Protein AF-A0A4Q4VGE8-F1 (afdb_monomer_lite)

Foldseek 3Di:
DDPVVVVVLVVQLVVLVVPDPNVVSVLVSVQVVQPPQFKKWKFFDDDDKDKAWDDDPDDPPPPVDPRSVQCVVLVVVVLSVVVPFGKIWIWDKAACPPPVNQLVHDPPDIATATAWMARPVVRGIDFRVVSVVSCVVSVHHHTDTPDTDGPVVQDPDPVSQQVVQWDAGHPRGTTQGMKIATRPGGDIDTHGHPVVVVVPPD

Secondary structure (DSSP, 8-state):
--GGG-HHHHHHHHHHHTTS-HHHHHHHHHHHTT-S--EEEEEE--S-EEEEE-SSS-STTS-SSTHHHHHHHTTHHHHHHHHT--EEEEEEEEETTSGGGTT-PPTT-EEEEEEEEEETTTTEEPPHHHHHHHHHHTTPEEPPEEEEEEGGGT-SSHHHHHHHH-SB-GGGPBP-EEEEEETTT--EEEEE-HHHHTTS--

Sequence (202 aa):
MSLSKFREITNALEELQKKVPQGEAVEQLMAMSFEERSWIMAKDRALELCKAFSRKHDLAELSDGKFRPVAYDNELPRKLAELGRNIAIQGELCGSTVSQNREGFADGQHQFFVFRIFNIDEQMALYPKETERLVEKLGLKHVPVNRYVRLHAIAWYHDDLLKRAGGLGINGKPREGLVFESTKDGRCFEMISNNNLLRNRE

Radius of gyration: 19.34 Å; chains: 1; bounding box: 55×44×39 Å

Structure (mmCIF, N/CA/C/O backbone):
data_AF-A0A4Q4VGE8-F1
#
_entry.id   AF-A0A4Q4VGE8-F1
#
loop_
_atom_site.group_PDB
_atom_site.id
_atom_site.type_symbol
_atom_site.label_atom_id
_atom_site.label_alt_id
_atom_site.label_comp_id
_atom_site.label_asym_id
_atom_site.label_entity_id
_atom_site.label_seq_id
_atom_site.pdbx_PDB_ins_code
_atom_site.Cartn_x
_atom_site.Cartn_y
_atom_site.Cartn_z
_atom_site.occupancy
_atom_site.B_iso_or_equiv
_atom_site.auth_seq_id
_atom_site.auth_comp_id
_atom_site.auth_asym_id
_atom_site.auth_atom_id
_atom_site.pdbx_PDB_model_num
ATOM 1 N N . MET A 1 1 ? 17.572 5.197 12.733 1.00 42.38 1 MET A N 1
ATOM 2 C CA . MET A 1 1 ? 16.729 4.356 13.613 1.00 42.38 1 MET A CA 1
ATOM 3 C C . MET A 1 1 ? 17.674 3.552 14.498 1.00 42.38 1 MET A C 1
ATOM 5 O O . MET A 1 1 ? 18.523 2.869 13.949 1.00 42.38 1 MET A O 1
ATOM 9 N N . SER A 1 2 ? 17.647 3.730 15.822 1.00 31.14 2 SER A N 1
ATOM 10 C CA . SER A 1 2 ? 18.652 3.119 16.711 1.00 31.14 2 SER A CA 1
ATOM 11 C C . SER A 1 2 ? 18.492 1.595 16.774 1.00 31.14 2 SER A C 1
ATOM 13 O O . SER A 1 2 ? 17.406 1.114 17.103 1.00 31.14 2 SER A O 1
ATOM 15 N N . LEU A 1 3 ? 19.576 0.852 16.520 1.00 37.94 3 LEU A N 1
ATOM 16 C CA . LEU A 1 3 ? 19.654 -0.612 16.665 1.00 37.94 3 LEU A CA 1
ATOM 17 C C . LEU A 1 3 ? 19.326 -1.085 18.093 1.00 37.94 3 LEU A C 1
ATOM 19 O O . LEU A 1 3 ? 18.958 -2.238 18.291 1.00 37.94 3 LEU A O 1
ATOM 23 N N . SER A 1 4 ? 19.347 -0.182 19.082 1.00 39.59 4 SER A N 1
ATOM 24 C CA . SER A 1 4 ? 18.946 -0.480 20.463 1.00 39.59 4 SER A CA 1
ATOM 25 C C . SER A 1 4 ? 17.487 -0.933 20.622 1.00 39.59 4 SER A C 1
ATOM 27 O O . SER A 1 4 ? 17.144 -1.488 21.664 1.00 39.59 4 SER A O 1
ATOM 29 N N . LYS A 1 5 ? 16.625 -0.733 19.611 1.00 42.19 5 LYS A N 1
ATOM 30 C CA . LYS A 1 5 ? 15.238 -1.233 19.612 1.00 42.19 5 LYS A CA 1
ATOM 31 C C . LYS A 1 5 ? 15.100 -2.716 19.240 1.00 42.19 5 LYS A C 1
ATOM 33 O O . LYS A 1 5 ? 14.038 -3.278 19.474 1.00 42.19 5 LYS A O 1
ATOM 38 N N . PHE A 1 6 ? 16.147 -3.355 18.717 1.00 49.47 6 PHE A N 1
ATOM 39 C CA . PHE A 1 6 ? 16.133 -4.761 18.297 1.00 49.47 6 PHE A CA 1
ATOM 40 C C . PHE A 1 6 ? 17.119 -5.586 19.121 1.00 49.47 6 PHE A C 1
ATOM 42 O O . PHE A 1 6 ? 18.046 -6.189 18.590 1.00 49.47 6 PHE A O 1
ATOM 49 N N . ARG A 1 7 ? 16.924 -5.590 20.445 1.00 59.97 7 ARG A N 1
ATOM 50 C CA . ARG A 1 7 ? 17.838 -6.230 21.405 1.00 59.97 7 ARG A CA 1
ATOM 51 C C . ARG A 1 7 ? 18.127 -7.700 21.056 1.00 59.97 7 ARG A C 1
ATOM 53 O O . ARG A 1 7 ? 19.249 -8.152 21.223 1.00 59.97 7 ARG A O 1
ATOM 60 N N . GLU A 1 8 ? 17.152 -8.410 20.495 1.00 60.91 8 GLU A N 1
ATOM 61 C CA . GLU A 1 8 ? 17.303 -9.793 20.024 1.00 60.91 8 GLU A CA 1
ATOM 62 C C . GLU A 1 8 ? 18.263 -9.927 18.830 1.00 60.91 8 GLU A C 1
ATOM 64 O O . GLU A 1 8 ? 19.105 -10.820 18.821 1.00 60.91 8 GLU A O 1
ATOM 69 N N . ILE A 1 9 ? 18.193 -9.009 17.858 1.00 63.31 9 ILE A N 1
ATOM 70 C CA . ILE A 1 9 ? 19.060 -9.003 16.667 1.00 63.31 9 ILE A CA 1
ATOM 71 C C . ILE A 1 9 ? 20.491 -8.634 17.058 1.00 63.31 9 ILE A C 1
ATOM 73 O O . ILE A 1 9 ? 21.437 -9.264 16.592 1.00 63.31 9 ILE A O 1
ATOM 77 N N . THR A 1 10 ? 20.656 -7.643 17.937 1.00 67.62 10 THR A N 1
ATOM 78 C CA . THR A 1 10 ? 21.978 -7.229 18.426 1.00 67.62 10 THR A CA 1
ATOM 79 C C . THR A 1 10 ? 22.650 -8.356 19.208 1.00 67.62 10 THR A C 1
ATOM 81 O O . THR A 1 10 ? 23.798 -8.679 18.926 1.00 67.62 10 THR A O 1
ATOM 84 N N . ASN A 1 11 ? 21.914 -9.029 20.100 1.00 75.50 11 ASN A N 1
ATOM 85 C CA . ASN A 1 11 ? 22.435 -10.173 20.851 1.00 75.50 11 ASN A CA 1
ATOM 86 C C . ASN A 1 11 ? 22.808 -11.344 19.925 1.00 75.50 11 ASN A C 1
ATOM 88 O O . ASN A 1 11 ? 23.853 -11.964 20.102 1.00 75.50 11 ASN A O 1
ATOM 92 N N . ALA A 1 12 ? 21.980 -11.646 18.919 1.00 73.19 12 ALA A N 1
ATOM 93 C CA . ALA A 1 12 ? 22.273 -12.704 17.953 1.00 73.19 12 ALA A CA 1
ATOM 94 C C . ALA A 1 12 ? 23.509 -12.380 17.095 1.00 73.19 12 ALA A C 1
ATOM 96 O O . ALA A 1 12 ? 24.334 -13.261 16.853 1.00 73.19 12 ALA A O 1
ATOM 97 N N . LEU A 1 13 ? 23.678 -11.120 16.679 1.00 75.31 13 LEU A N 1
ATOM 98 C CA . LEU A 1 13 ? 24.857 -10.683 15.930 1.00 75.31 13 LEU A CA 1
ATOM 99 C C . LEU A 1 13 ? 26.129 -10.778 16.777 1.00 75.31 13 LEU A C 1
ATOM 101 O O . LEU A 1 13 ? 27.142 -11.274 16.294 1.00 75.31 13 LEU A O 1
ATOM 105 N N . GLU A 1 14 ? 26.071 -10.338 18.034 1.00 81.25 14 GLU A N 1
ATOM 106 C CA . GLU A 1 14 ? 27.193 -10.426 18.974 1.00 81.25 14 GLU A CA 1
ATOM 107 C C . GLU A 1 14 ? 27.616 -11.882 19.220 1.00 81.25 14 GLU A C 1
ATOM 109 O O . GLU A 1 14 ? 28.808 -12.181 19.271 1.00 81.25 14 GLU A O 1
ATOM 114 N N . GLU A 1 15 ? 26.665 -12.813 19.316 1.00 81.44 15 GLU A N 1
ATOM 115 C CA . GLU A 1 15 ? 26.959 -14.245 19.454 1.00 81.44 15 GLU A CA 1
ATOM 116 C C . GLU A 1 15 ? 27.556 -14.868 18.183 1.00 81.44 15 GLU A C 1
ATOM 118 O O . GLU A 1 15 ? 28.429 -15.736 18.271 1.00 81.44 15 GLU A O 1
ATOM 123 N N . LEU A 1 16 ? 27.127 -14.429 16.997 1.00 80.44 16 LEU A N 1
ATOM 124 C CA . LEU A 1 16 ? 27.683 -14.896 15.723 1.00 80.44 16 LEU A CA 1
ATOM 125 C C . LEU A 1 16 ? 29.089 -14.345 15.476 1.00 80.44 16 LEU A C 1
ATOM 127 O O . LEU A 1 16 ? 29.969 -15.083 15.038 1.00 80.44 16 LEU A O 1
ATOM 131 N N . GLN A 1 17 ? 29.339 -13.084 15.833 1.00 84.31 17 GLN A N 1
ATOM 132 C CA . GLN A 1 17 ? 30.658 -12.453 15.715 1.00 84.31 17 GLN A CA 1
ATOM 133 C C . GLN A 1 17 ? 31.725 -13.111 16.600 1.00 84.31 17 GLN A C 1
ATOM 135 O O . GLN A 1 17 ? 32.914 -13.000 16.311 1.00 84.31 17 GLN A O 1
ATOM 140 N N . LYS A 1 18 ? 31.325 -13.836 17.653 1.00 88.75 18 LYS A N 1
ATOM 141 C CA . LYS A 1 18 ? 32.244 -14.665 18.454 1.00 88.75 18 LYS A CA 1
ATOM 142 C C . LYS A 1 18 ? 32.690 -15.939 17.730 1.00 88.75 18 LYS A C 1
ATOM 144 O O . LYS A 1 18 ? 33.666 -16.554 18.151 1.00 88.75 18 LYS A O 1
ATOM 149 N N . LYS A 1 19 ? 31.960 -16.370 16.698 1.00 85.88 19 LYS A N 1
ATOM 150 C CA . LYS A 1 19 ? 32.128 -17.677 16.041 1.00 85.88 19 LYS A CA 1
ATOM 151 C C . LYS A 1 19 ? 32.661 -17.568 14.619 1.00 85.88 19 LYS A C 1
ATOM 153 O O . LYS A 1 19 ? 33.380 -18.462 14.188 1.00 85.88 19 LYS A O 1
ATOM 158 N N . VAL A 1 20 ? 32.317 -16.499 13.907 1.00 84.94 20 VAL A N 1
ATOM 159 C CA . VAL A 1 20 ? 32.704 -16.287 12.510 1.00 84.94 20 VAL A CA 1
ATOM 160 C C . VAL A 1 20 ? 33.111 -14.828 12.265 1.00 84.94 20 VAL A C 1
ATOM 162 O O . VAL A 1 20 ? 32.679 -13.938 13.006 1.00 84.94 20 VAL A O 1
ATOM 165 N N . PRO A 1 21 ? 33.946 -14.545 11.245 1.00 90.12 21 PRO A N 1
ATOM 166 C CA . PRO A 1 21 ? 34.316 -13.181 10.880 1.00 90.12 21 PRO A CA 1
ATOM 167 C C . PRO A 1 21 ? 33.086 -12.304 10.625 1.00 90.12 21 PRO A C 1
ATOM 169 O O . PRO A 1 21 ? 32.063 -12.780 10.144 1.00 90.12 21 PRO A O 1
ATOM 172 N N . GLN A 1 22 ? 33.191 -11.000 10.892 1.00 72.00 22 GLN A N 1
ATOM 173 C CA . GLN A 1 22 ? 32.053 -10.071 10.864 1.00 72.00 22 GLN A CA 1
ATOM 174 C C . GLN A 1 22 ? 31.222 -10.124 9.570 1.00 72.00 22 GLN A C 1
ATOM 176 O O . GLN A 1 22 ? 29.998 -10.055 9.643 1.00 72.00 22 GLN A O 1
ATOM 181 N N . GLY A 1 23 ? 31.863 -10.253 8.402 1.00 69.31 23 GLY A N 1
ATOM 182 C CA . GLY A 1 23 ? 31.153 -10.370 7.122 1.00 69.31 23 GLY A CA 1
ATOM 183 C C . GLY A 1 23 ? 30.256 -11.609 7.059 1.00 69.31 23 GLY A C 1
ATOM 184 O O . GLY A 1 23 ? 29.090 -11.509 6.694 1.00 69.31 23 GLY A O 1
ATOM 185 N N . GLU A 1 24 ? 30.766 -12.747 7.527 1.00 76.94 24 GLU A N 1
ATOM 186 C CA . GLU A 1 24 ? 30.039 -14.015 7.582 1.00 76.94 24 GLU A CA 1
ATOM 187 C C . GLU A 1 24 ? 28.994 -14.026 8.710 1.00 76.94 24 GLU A C 1
ATOM 189 O O . GLU A 1 24 ? 27.898 -14.546 8.534 1.00 76.94 24 GLU A O 1
ATOM 194 N N . ALA A 1 25 ? 29.273 -13.378 9.847 1.00 73.38 25 ALA A N 1
ATOM 195 C CA . ALA A 1 25 ? 28.310 -13.217 10.941 1.00 73.38 25 ALA A CA 1
ATOM 196 C C . ALA A 1 25 ? 27.079 -12.423 10.495 1.00 73.38 25 ALA A C 1
ATOM 198 O O . ALA A 1 25 ? 25.959 -12.751 10.879 1.00 73.38 25 ALA A O 1
ATOM 199 N N . VAL A 1 26 ? 27.278 -11.380 9.682 1.00 68.69 26 VAL A N 1
ATOM 200 C CA . VAL A 1 26 ? 26.180 -10.598 9.107 1.00 68.69 26 VAL A CA 1
ATOM 201 C C . VAL A 1 26 ? 25.401 -11.437 8.099 1.00 68.69 26 VAL A C 1
ATOM 203 O O . VAL A 1 26 ? 24.178 -11.439 8.165 1.00 68.69 26 VAL A O 1
ATOM 206 N N . GLU A 1 27 ? 26.056 -12.198 7.220 1.00 64.81 27 GLU A N 1
ATOM 207 C CA . GLU A 1 27 ? 25.356 -13.102 6.295 1.00 64.81 27 GLU A CA 1
ATOM 208 C C . GLU A 1 27 ? 24.543 -14.175 7.030 1.00 64.81 27 GLU A C 1
ATOM 210 O O . GLU A 1 27 ? 23.367 -14.377 6.722 1.00 64.81 27 GLU A O 1
ATOM 215 N N . GLN A 1 28 ? 25.126 -14.807 8.051 1.00 67.50 28 GLN A N 1
ATOM 216 C CA . GLN A 1 28 ? 24.444 -15.802 8.875 1.00 67.50 28 GLN A CA 1
ATOM 217 C C . GLN A 1 28 ? 23.307 -15.186 9.692 1.00 67.50 28 GLN A C 1
ATOM 219 O O . GLN A 1 28 ? 22.230 -15.767 9.759 1.00 67.50 28 GLN A O 1
ATOM 224 N N . LEU A 1 29 ? 23.485 -13.989 10.258 1.00 62.19 29 LEU A N 1
ATOM 225 C CA . LEU A 1 29 ? 22.411 -13.284 10.958 1.00 62.19 29 LEU A CA 1
ATOM 226 C C . LEU A 1 29 ? 21.264 -12.948 10.006 1.00 62.19 29 LEU A C 1
ATOM 228 O O . LEU A 1 29 ? 20.098 -13.126 10.354 1.00 62.19 29 LEU A O 1
ATOM 232 N N . MET A 1 30 ? 21.586 -12.468 8.805 1.00 58.12 30 MET A N 1
ATOM 233 C CA . MET A 1 30 ? 20.589 -12.155 7.787 1.00 58.12 30 MET A CA 1
ATOM 234 C C . MET A 1 30 ? 19.844 -13.424 7.360 1.00 58.12 30 MET A C 1
ATOM 236 O O . MET A 1 30 ? 18.623 -13.372 7.228 1.00 58.12 30 MET A O 1
ATOM 240 N N . ALA A 1 31 ? 20.528 -14.570 7.269 1.00 55.22 31 ALA A N 1
ATOM 241 C CA . ALA A 1 31 ? 19.909 -15.876 7.039 1.00 55.22 31 ALA A CA 1
ATOM 242 C C . ALA A 1 31 ? 19.023 -16.338 8.217 1.00 55.22 31 ALA A C 1
ATOM 244 O O . ALA A 1 31 ? 17.895 -16.776 7.999 1.00 55.22 31 ALA A O 1
ATOM 245 N N . MET A 1 32 ? 19.473 -16.167 9.466 1.00 55.00 32 MET A N 1
ATOM 246 C CA . MET A 1 32 ? 18.727 -16.524 10.684 1.00 55.00 32 MET A CA 1
ATOM 247 C C . MET A 1 32 ? 17.489 -15.644 10.901 1.00 55.00 32 MET A C 1
ATOM 249 O O . MET A 1 32 ? 16.440 -16.136 11.308 1.00 55.00 32 MET A O 1
ATOM 253 N N . SER A 1 33 ? 17.568 -14.350 10.572 1.00 52.59 33 SER A N 1
ATOM 254 C CA . SER A 1 33 ? 16.433 -13.413 10.641 1.00 52.59 33 SER A CA 1
ATOM 255 C C . SER A 1 33 ? 15.301 -13.759 9.660 1.00 52.59 33 SER A C 1
ATOM 257 O O . SER A 1 33 ? 14.198 -13.218 9.745 1.00 52.59 33 SER A O 1
ATOM 259 N N . PHE A 1 34 ? 15.576 -14.682 8.738 1.00 42.19 34 PHE A N 1
ATOM 260 C CA . PHE A 1 34 ? 14.710 -15.095 7.644 1.00 42.19 34 PHE A CA 1
ATOM 261 C C . PHE A 1 34 ? 14.056 -16.468 7.853 1.00 42.19 34 PHE A C 1
ATOM 263 O O . PHE A 1 34 ? 13.159 -16.836 7.089 1.00 42.19 34 PHE A O 1
ATOM 270 N N . GLU A 1 35 ? 14.480 -17.238 8.863 1.00 41.69 35 GLU A N 1
ATOM 271 C CA . GLU A 1 35 ? 14.013 -18.618 9.083 1.00 41.69 35 GLU A CA 1
ATOM 272 C C . GLU A 1 35 ? 12.595 -18.725 9.663 1.00 41.69 35 GLU A C 1
ATOM 274 O O . GLU A 1 35 ? 12.030 -19.819 9.771 1.00 41.69 35 GLU A O 1
ATOM 279 N N . GLU A 1 36 ? 11.927 -17.604 9.927 1.00 44.84 36 GLU A N 1
ATOM 280 C CA . GLU A 1 36 ? 10.486 -17.632 10.115 1.00 44.84 36 GLU A CA 1
ATOM 281 C C . GLU A 1 36 ? 9.802 -17.842 8.760 1.00 44.84 36 GLU A C 1
ATOM 283 O O . GLU A 1 36 ? 9.884 -17.023 7.845 1.00 44.84 36 GLU A O 1
ATOM 288 N N . ARG A 1 37 ? 9.090 -18.970 8.627 1.00 41.12 37 ARG A N 1
ATOM 289 C CA . ARG A 1 37 ? 8.211 -19.302 7.489 1.00 41.12 37 ARG A CA 1
ATOM 290 C C . ARG A 1 37 ? 7.030 -18.321 7.424 1.00 41.12 37 ARG A C 1
ATOM 292 O O . ARG A 1 37 ? 5.877 -18.678 7.690 1.00 41.12 37 ARG A O 1
ATOM 299 N N . SER A 1 38 ? 7.333 -17.080 7.076 1.00 47.38 38 SER A N 1
ATOM 300 C CA . SER A 1 38 ? 6.431 -15.944 7.089 1.00 47.38 38 SER A CA 1
ATOM 301 C C . SER A 1 38 ? 5.943 -15.668 5.679 1.00 47.38 38 SER A C 1
ATOM 303 O O . SER A 1 38 ? 6.707 -15.527 4.720 1.00 47.38 38 SER A O 1
ATOM 305 N N . TRP A 1 39 ? 4.622 -15.651 5.555 1.00 55.34 39 TRP A N 1
ATOM 306 C CA . TRP A 1 39 ? 3.957 -15.158 4.367 1.00 55.34 39 TRP A CA 1
ATOM 307 C C . TRP A 1 39 ? 4.036 -13.642 4.389 1.00 55.34 39 TRP A C 1
ATOM 309 O O . TRP A 1 39 ? 3.673 -13.013 5.388 1.00 55.34 39 TRP A O 1
ATOM 319 N N . ILE A 1 40 ? 4.485 -13.080 3.282 1.00 59.94 40 ILE A N 1
ATOM 320 C CA . ILE A 1 40 ? 4.561 -11.649 3.067 1.00 59.94 40 ILE A CA 1
ATOM 321 C C . ILE A 1 40 ? 3.731 -11.276 1.847 1.00 59.94 40 ILE A C 1
ATOM 323 O O . ILE A 1 40 ? 3.562 -12.060 0.907 1.00 59.94 40 ILE A O 1
ATOM 327 N N . MET A 1 41 ? 3.212 -10.064 1.875 1.00 66.25 41 MET A N 1
ATOM 328 C CA . MET A 1 41 ? 2.542 -9.435 0.760 1.00 66.25 41 MET A CA 1
ATOM 329 C C . MET A 1 41 ? 3.457 -8.352 0.192 1.00 66.25 41 MET A C 1
ATOM 331 O O . MET A 1 41 ? 4.017 -7.560 0.948 1.00 66.25 41 MET A O 1
ATOM 335 N N . ALA A 1 42 ? 3.645 -8.357 -1.127 1.00 60.34 42 ALA A N 1
ATOM 336 C CA . ALA A 1 42 ? 4.440 -7.351 -1.823 1.00 60.34 42 ALA A CA 1
ATOM 337 C C . ALA A 1 42 ? 3.521 -6.327 -2.503 1.00 60.34 42 ALA A C 1
ATOM 339 O O . ALA A 1 42 ? 2.666 -6.720 -3.302 1.00 60.34 42 ALA A O 1
ATOM 340 N N . LYS A 1 43 ? 3.725 -5.043 -2.207 1.00 77.31 43 LYS A N 1
ATOM 341 C CA . LYS A 1 43 ? 3.000 -3.899 -2.778 1.00 77.31 43 LYS A CA 1
ATOM 342 C C . LYS A 1 43 ? 3.939 -3.057 -3.625 1.00 77.31 43 LYS A C 1
ATOM 344 O O . LYS A 1 43 ? 5.105 -2.908 -3.261 1.00 77.31 43 LYS A O 1
ATOM 349 N N . ASP A 1 44 ? 3.430 -2.474 -4.699 1.00 71.25 44 ASP A N 1
ATOM 350 C CA . ASP A 1 44 ? 4.163 -1.426 -5.410 1.00 71.25 44 ASP A CA 1
ATOM 351 C C . ASP A 1 44 ? 4.180 -0.132 -4.578 1.00 71.25 44 ASP A C 1
ATOM 353 O O . ASP A 1 44 ? 3.204 0.201 -3.900 1.00 71.25 44 ASP A O 1
ATOM 357 N N . ARG A 1 45 ? 5.310 0.585 -4.608 1.00 53.94 45 ARG A N 1
ATOM 358 C CA . ARG A 1 45 ? 5.480 1.873 -3.922 1.00 53.94 45 ARG A CA 1
ATOM 359 C C . ARG A 1 45 ? 5.279 3.040 -4.892 1.00 53.94 45 ARG A C 1
ATOM 361 O O . ARG A 1 45 ? 5.936 3.076 -5.929 1.00 53.94 45 ARG A O 1
ATOM 368 N N . ALA A 1 46 ? 4.464 4.007 -4.482 1.00 39.31 46 ALA A N 1
ATOM 369 C CA . ALA A 1 46 ? 4.456 5.390 -4.967 1.00 39.31 46 ALA A CA 1
ATOM 370 C C . ALA A 1 46 ? 4.637 6.334 -3.748 1.00 39.31 46 ALA A C 1
ATOM 372 O O . ALA A 1 46 ? 4.596 5.834 -2.621 1.00 39.31 46 ALA A O 1
ATOM 373 N N . LEU A 1 47 ? 4.932 7.631 -3.930 1.00 32.50 47 LEU A N 1
ATOM 374 C CA . LEU A 1 47 ? 5.469 8.512 -2.868 1.00 32.50 47 LEU A CA 1
ATOM 375 C C . LEU A 1 47 ? 4.702 9.844 -2.657 1.00 32.50 47 LEU A C 1
ATOM 377 O O . LEU A 1 47 ? 4.700 10.672 -3.567 1.00 32.50 47 LEU A O 1
ATOM 381 N N . GLU A 1 48 ? 4.129 9.999 -1.444 1.00 33.47 48 GLU A N 1
ATOM 382 C CA . GLU A 1 48 ? 3.373 11.093 -0.783 1.00 33.47 48 GLU A CA 1
ATOM 383 C C . GLU A 1 48 ? 2.265 10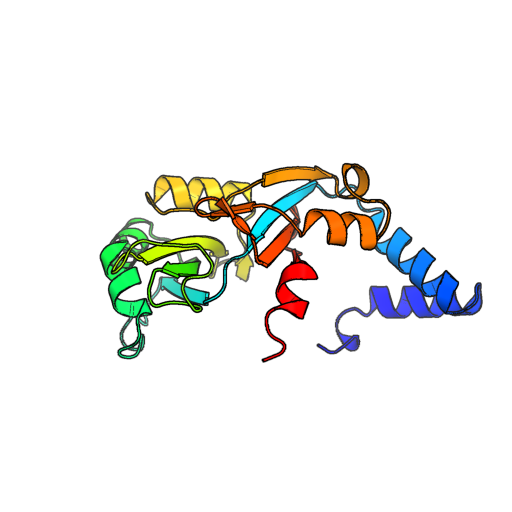.536 0.163 1.00 33.47 48 GLU A C 1
ATOM 385 O O . GLU A 1 48 ? 1.124 10.248 -0.209 1.00 33.47 48 GLU A O 1
ATOM 390 N N . LEU A 1 49 ? 2.599 10.448 1.459 1.00 35.66 49 LEU A N 1
ATOM 391 C CA . LEU A 1 49 ? 1.765 9.871 2.519 1.00 35.66 49 LEU A CA 1
ATOM 392 C C . LEU A 1 49 ? 0.601 10.790 2.947 1.00 35.66 49 LEU A C 1
ATOM 394 O O . LEU A 1 49 ? 0.824 11.791 3.629 1.00 35.66 49 LEU A O 1
ATOM 398 N N . CYS A 1 50 ? -0.647 10.378 2.710 1.00 41.25 50 CYS A N 1
ATOM 399 C CA . CYS A 1 50 ? -1.825 10.981 3.346 1.00 41.25 50 CYS A CA 1
ATOM 400 C C . CYS A 1 50 ? -2.263 10.162 4.570 1.00 41.25 50 CYS A C 1
ATOM 402 O O . CYS A 1 50 ? -2.375 8.934 4.506 1.00 41.25 50 CYS A O 1
ATOM 404 N N . LYS A 1 51 ? -2.555 10.843 5.686 1.00 44.91 51 LYS A N 1
ATOM 405 C CA . LYS A 1 51 ? -3.137 10.245 6.899 1.00 44.91 51 LYS A CA 1
ATOM 406 C C . LYS A 1 51 ? -4.541 10.810 7.116 1.00 44.91 51 LYS A C 1
ATOM 408 O O . LYS A 1 51 ? -4.683 12.014 7.298 1.00 44.91 51 LYS A O 1
ATOM 413 N N . ALA A 1 52 ? -5.559 9.953 7.126 1.00 51.47 52 ALA A N 1
ATOM 414 C CA . ALA A 1 52 ? -6.925 10.315 7.516 1.00 51.47 52 ALA A CA 1
ATOM 415 C C . ALA A 1 52 ? -7.313 9.558 8.795 1.00 51.47 52 ALA A C 1
ATOM 417 O O . ALA A 1 52 ? -7.118 8.345 8.862 1.00 51.47 52 ALA A O 1
ATOM 418 N N . PHE A 1 53 ? -7.845 10.255 9.803 1.00 45.47 53 PHE A N 1
ATOM 419 C CA . PHE A 1 53 ? -8.163 9.701 11.128 1.00 45.47 53 PHE A CA 1
ATOM 420 C C . PHE A 1 53 ? -9.677 9.674 11.384 1.00 45.47 53 PHE A C 1
ATOM 422 O O . PHE A 1 53 ? -10.394 10.550 10.909 1.00 45.47 53 PHE A O 1
ATOM 429 N N . SER A 1 54 ? -10.153 8.709 12.178 1.00 40.50 54 SER A N 1
ATOM 430 C CA . SER A 1 54 ? -11.540 8.637 12.660 1.00 40.50 54 SER A CA 1
ATOM 431 C C . SER A 1 54 ? -11.589 8.597 14.188 1.00 40.50 54 SER A C 1
ATOM 433 O O . SER A 1 54 ? -11.431 7.522 14.745 1.00 40.50 54 SER A O 1
ATOM 435 N N . ARG A 1 55 ? -11.793 9.760 14.837 1.00 38.09 55 ARG A N 1
ATOM 436 C CA . ARG A 1 55 ? -12.613 10.038 16.050 1.00 38.09 55 ARG A CA 1
ATOM 437 C C . ARG A 1 55 ? -12.177 11.364 16.719 1.00 38.09 55 ARG A C 1
ATOM 439 O O . ARG A 1 55 ? -11.098 11.468 17.294 1.00 38.09 55 ARG A O 1
ATOM 446 N N . LYS A 1 56 ? -13.107 12.331 16.733 1.00 37.88 56 LYS A N 1
ATOM 447 C CA . LYS A 1 56 ? -13.223 13.539 17.586 1.00 37.88 56 LYS A CA 1
ATOM 448 C C . LYS A 1 56 ? -12.289 14.742 17.389 1.00 37.88 56 LYS A C 1
ATOM 450 O O . LYS A 1 56 ? -12.548 15.744 18.045 1.00 37.88 56 LYS A O 1
ATOM 455 N N . HIS A 1 57 ? -11.273 14.704 16.530 1.00 40.88 57 HIS A N 1
ATOM 456 C CA . HIS A 1 57 ? -10.571 15.913 16.058 1.00 40.88 57 HIS A CA 1
ATOM 457 C C . HIS A 1 57 ? -10.493 15.843 14.530 1.00 40.88 57 HIS A C 1
ATOM 459 O O . HIS A 1 57 ? -9.565 15.294 13.940 1.00 40.88 57 HIS A O 1
ATOM 465 N N . ASP A 1 58 ? -11.580 16.303 13.918 1.00 45.34 58 ASP A N 1
ATOM 466 C CA . ASP A 1 58 ? -11.900 16.146 12.506 1.00 45.34 58 ASP A CA 1
ATOM 467 C C . ASP A 1 58 ? -11.164 17.188 11.667 1.00 45.34 58 ASP A C 1
ATOM 469 O O . ASP A 1 58 ? -11.371 18.371 11.899 1.00 45.34 58 ASP A O 1
ATOM 473 N N . LEU A 1 59 ? -10.358 16.746 10.689 1.00 48.12 59 LEU A N 1
ATOM 474 C CA . LEU A 1 59 ? -10.091 17.352 9.360 1.00 48.12 59 LEU A CA 1
ATOM 475 C C . LEU A 1 59 ? -9.799 18.870 9.242 1.00 48.12 59 LEU A C 1
ATOM 477 O O . LEU A 1 59 ? -9.639 19.371 8.128 1.00 48.12 59 LEU A O 1
ATOM 481 N N . ALA A 1 60 ? -9.702 19.613 10.341 1.00 40.66 60 ALA A N 1
ATOM 482 C CA . ALA A 1 60 ? -9.536 21.060 10.386 1.00 40.66 60 ALA A CA 1
ATOM 483 C C . ALA A 1 60 ? -8.080 21.479 10.143 1.00 40.66 60 ALA A C 1
ATOM 485 O O . ALA A 1 60 ? -7.840 22.602 9.718 1.00 40.66 60 ALA A O 1
ATOM 486 N N . GLU A 1 61 ? -7.130 20.556 10.316 1.00 43.28 61 GLU A N 1
ATOM 487 C CA . GLU A 1 61 ? -5.694 20.794 10.116 1.00 43.28 61 GLU A CA 1
ATOM 488 C C . GLU A 1 61 ? -5.102 20.052 8.910 1.00 43.28 61 GLU A C 1
ATOM 490 O O . GLU A 1 61 ? -3.884 19.947 8.768 1.00 43.28 61 GLU A O 1
ATOM 495 N N . LEU A 1 62 ? -5.932 19.565 7.980 1.00 44.56 62 LEU A N 1
ATOM 496 C CA . LEU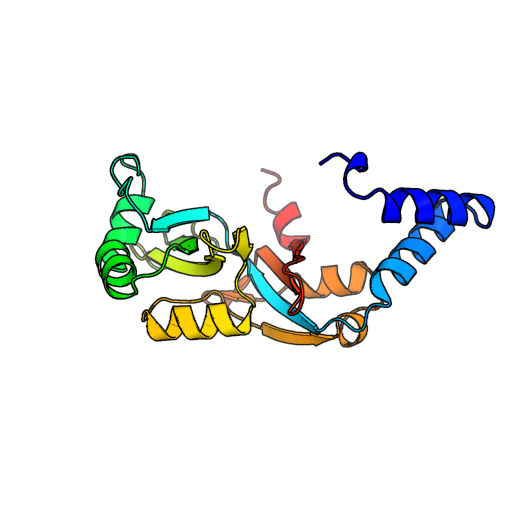 A 1 62 ? -5.415 19.393 6.625 1.00 44.56 62 LEU A CA 1
ATOM 497 C C . LEU A 1 62 ? -5.244 20.809 6.072 1.00 44.56 62 LEU A C 1
ATOM 499 O O . LEU A 1 62 ? -6.218 21.413 5.625 1.00 44.56 62 LEU A O 1
ATOM 503 N N . SER A 1 63 ? -4.019 21.335 6.202 1.00 44.03 63 SER A N 1
ATOM 504 C CA . SER A 1 63 ? -3.540 22.564 5.551 1.00 44.03 63 SER A CA 1
ATOM 505 C C . SER A 1 63 ? -4.066 22.670 4.113 1.00 44.03 63 SER A C 1
ATOM 507 O O . SER A 1 63 ? -4.383 21.638 3.519 1.00 44.03 63 SER A O 1
ATOM 509 N N . ASP A 1 64 ? -4.085 23.873 3.528 1.00 49.12 64 ASP A N 1
ATOM 510 C CA . ASP A 1 64 ? -4.448 24.175 2.119 1.00 49.12 64 ASP A CA 1
ATOM 511 C C . ASP A 1 64 ? -3.701 23.343 1.036 1.00 49.12 64 ASP A C 1
ATOM 513 O O . ASP A 1 64 ? -3.788 23.610 -0.161 1.00 49.12 64 ASP A O 1
ATOM 517 N N . GLY A 1 65 ? -2.948 22.316 1.426 1.00 63.12 65 GLY A N 1
ATOM 518 C CA . GLY A 1 65 ? -2.344 21.322 0.561 1.00 63.12 65 GLY A CA 1
ATOM 519 C C . GLY A 1 65 ? -3.328 20.331 -0.075 1.00 63.12 65 GLY A C 1
ATOM 520 O O . GLY A 1 65 ? -4.498 20.184 0.281 1.00 63.12 65 GLY A O 1
ATOM 521 N N . LYS A 1 66 ? -2.782 19.570 -1.024 1.00 65.31 66 LYS A N 1
ATOM 522 C CA . LYS A 1 66 ? -3.486 18.663 -1.950 1.00 65.31 66 LYS A CA 1
ATOM 523 C C . LYS A 1 66 ? -4.239 17.503 -1.282 1.00 65.31 66 LYS A C 1
ATOM 525 O O . LYS A 1 66 ? -5.034 16.833 -1.932 1.00 65.31 66 LYS A O 1
ATOM 530 N N . PHE A 1 67 ? -4.022 17.272 0.010 1.00 66.19 67 PHE A N 1
ATOM 531 C CA . PHE A 1 67 ? -4.594 16.151 0.756 1.00 66.19 67 PHE A CA 1
ATOM 532 C C . PHE A 1 67 ? -6.043 16.372 1.191 1.00 66.19 67 PHE A C 1
ATOM 534 O O . PHE A 1 67 ? -6.812 15.412 1.259 1.00 66.19 67 PHE A O 1
ATOM 541 N N . ARG A 1 68 ? -6.440 17.624 1.467 1.00 68.50 68 ARG A N 1
ATOM 542 C CA . ARG A 1 68 ? -7.821 17.930 1.857 1.00 68.50 68 ARG A CA 1
ATOM 543 C C . ARG A 1 68 ? -8.798 17.621 0.717 1.00 68.50 68 ARG A C 1
ATOM 545 O O . ARG A 1 68 ? -9.706 16.834 0.975 1.00 68.50 68 ARG A O 1
ATOM 552 N N . PRO A 1 69 ? -8.610 18.126 -0.521 1.00 75.44 69 PRO A N 1
ATOM 553 C CA . PRO A 1 69 ? -9.490 17.787 -1.642 1.00 75.44 69 PRO A CA 1
ATOM 554 C C . PRO A 1 69 ? -9.604 16.278 -1.850 1.00 75.44 69 PRO A C 1
ATOM 556 O O . PRO A 1 69 ? -10.702 15.745 -1.871 1.00 75.44 69 PRO A O 1
ATOM 559 N N . VAL A 1 70 ? -8.476 15.565 -1.828 1.00 75.31 70 VAL A N 1
ATOM 560 C CA . VAL A 1 70 ? -8.426 14.108 -2.006 1.00 75.31 70 VAL A CA 1
ATOM 561 C C . VAL A 1 70 ? -9.259 13.353 -0.971 1.00 75.31 70 VAL A C 1
ATOM 563 O O . VAL A 1 70 ? -9.937 12.382 -1.314 1.00 75.31 70 VAL A O 1
ATOM 566 N N . ALA A 1 71 ? -9.229 13.779 0.293 1.00 74.06 71 ALA A N 1
ATOM 567 C CA . ALA A 1 71 ? -10.038 13.159 1.334 1.00 74.06 71 ALA A CA 1
ATOM 568 C C . ALA A 1 71 ? -11.545 13.343 1.082 1.00 74.06 71 ALA A C 1
ATOM 570 O O . ALA A 1 71 ? -12.316 12.410 1.321 1.00 74.06 71 ALA A O 1
ATOM 571 N N . TYR A 1 72 ? -11.955 14.512 0.580 1.00 80.38 72 TYR A N 1
ATOM 572 C CA . TYR A 1 72 ? -13.347 14.796 0.221 1.00 80.38 72 TYR A CA 1
ATOM 573 C C . TYR A 1 72 ? -13.770 14.099 -1.079 1.00 80.38 72 TYR A C 1
ATOM 575 O O . TYR A 1 72 ? -14.830 13.481 -1.090 1.00 80.38 72 TYR A O 1
ATOM 583 N N . ASP A 1 73 ? -12.926 14.096 -2.113 1.00 85.00 73 ASP A N 1
ATOM 584 C CA . ASP A 1 73 ? -13.168 13.413 -3.394 1.00 85.00 73 ASP A CA 1
ATOM 585 C C . ASP A 1 73 ? -13.364 11.901 -3.208 1.00 85.00 73 ASP A C 1
ATOM 587 O O . ASP A 1 73 ? -14.101 11.256 -3.949 1.00 85.00 73 ASP A O 1
ATOM 591 N N . ASN A 1 74 ? -12.723 11.322 -2.188 1.00 82.50 74 ASN A N 1
ATOM 592 C CA . ASN A 1 74 ? -12.879 9.914 -1.823 1.00 82.50 74 ASN A CA 1
ATOM 593 C C . ASN A 1 74 ? -13.979 9.664 -0.775 1.00 82.50 74 ASN A C 1
ATOM 595 O O . ASN A 1 74 ? -14.129 8.525 -0.320 1.00 82.50 74 ASN A O 1
ATOM 599 N N . GLU A 1 75 ? -14.726 10.699 -0.378 1.00 87.19 75 GLU A N 1
ATOM 600 C CA . GLU A 1 75 ? -15.766 10.675 0.660 1.00 87.19 75 GLU A CA 1
ATOM 601 C C . GLU A 1 75 ? -15.285 10.071 1.996 1.00 87.19 75 GLU A C 1
ATOM 603 O O . GLU A 1 75 ? -16.067 9.475 2.742 1.00 87.19 75 GLU A O 1
ATOM 608 N N . LEU A 1 76 ? -13.993 10.210 2.326 1.00 84.19 76 LEU A N 1
ATOM 609 C CA . LEU A 1 76 ? -13.409 9.608 3.530 1.00 84.19 76 LEU A CA 1
ATOM 610 C C . LEU A 1 76 ? -14.133 10.006 4.826 1.00 84.19 76 LEU A C 1
ATOM 612 O O . LEU A 1 76 ? -14.374 9.109 5.632 1.00 84.19 76 LEU A O 1
ATOM 616 N N . PRO A 1 77 ? -14.533 11.276 5.053 1.00 79.94 77 PRO A N 1
ATOM 617 C CA . PRO A 1 77 ? -15.195 11.660 6.301 1.00 79.94 77 PRO A CA 1
ATOM 618 C C . PRO A 1 77 ? -16.521 10.916 6.501 1.00 79.94 77 PRO A C 1
ATOM 620 O O . PRO A 1 77 ? -16.767 10.344 7.562 1.00 79.94 77 PRO A O 1
ATOM 623 N N . ARG A 1 78 ? -17.342 10.856 5.445 1.00 85.00 78 ARG A N 1
ATOM 624 C CA . ARG A 1 78 ? -18.623 10.145 5.443 1.00 85.00 78 ARG A CA 1
ATOM 625 C C . ARG A 1 78 ? -18.419 8.645 5.654 1.00 85.00 78 ARG A C 1
ATOM 627 O O . ARG A 1 78 ? -19.022 8.066 6.552 1.00 85.00 78 ARG A O 1
ATOM 634 N N . LYS A 1 79 ? -17.528 8.031 4.872 1.00 86.62 79 LYS A N 1
ATOM 635 C CA . LYS A 1 79 ? -17.207 6.598 4.947 1.00 86.62 79 LYS A CA 1
ATOM 636 C C . LYS A 1 79 ? -16.697 6.186 6.329 1.00 86.62 79 LYS A C 1
ATOM 638 O O . LYS A 1 79 ? -17.081 5.139 6.842 1.00 86.62 79 LYS A O 1
ATOM 643 N N . LEU A 1 80 ? -15.839 7.004 6.940 1.00 82.31 80 LEU A N 1
ATOM 644 C CA . LEU A 1 80 ? -15.305 6.759 8.280 1.00 82.31 80 LEU A CA 1
ATOM 645 C C . LEU A 1 80 ? -16.378 6.909 9.365 1.00 82.31 80 LEU A C 1
ATOM 647 O O . LEU A 1 80 ? -16.420 6.085 10.280 1.00 82.31 80 LEU A O 1
ATOM 651 N N . ALA A 1 81 ? -17.268 7.898 9.239 1.00 80.06 81 ALA A N 1
ATOM 652 C CA . ALA A 1 81 ? -18.400 8.072 10.145 1.00 80.06 81 ALA A CA 1
ATOM 653 C C . ALA A 1 81 ? -19.376 6.882 10.082 1.00 80.06 81 ALA A C 1
ATOM 655 O O . ALA A 1 81 ? -19.740 6.334 11.122 1.00 80.06 81 ALA A O 1
ATOM 656 N N . GLU A 1 82 ? -19.741 6.431 8.877 1.00 86.75 82 GLU A N 1
ATOM 657 C CA . GLU A 1 82 ? -20.631 5.278 8.661 1.00 86.75 82 GLU A CA 1
ATOM 658 C C . GLU A 1 82 ? -20.006 3.950 9.122 1.00 86.75 82 GLU A C 1
ATOM 660 O O . GLU A 1 82 ? -20.709 3.059 9.599 1.00 86.75 82 GLU A O 1
ATOM 665 N N . LEU A 1 83 ? -18.680 3.804 9.013 1.00 88.00 83 LEU A N 1
ATOM 666 C CA . LEU A 1 83 ? -17.976 2.591 9.432 1.00 88.00 83 LEU A CA 1
ATOM 667 C C . LEU A 1 83 ? -18.056 2.350 10.948 1.00 88.00 83 LEU A C 1
ATOM 669 O O . LEU A 1 83 ? -17.946 1.202 11.383 1.00 88.00 83 LEU A O 1
ATOM 673 N N . GLY A 1 84 ? -18.194 3.409 11.753 1.00 84.56 84 GLY A N 1
ATOM 674 C CA . GLY A 1 84 ? -18.311 3.308 13.211 1.00 84.56 84 GLY A CA 1
ATOM 675 C C . GLY A 1 84 ? -17.054 2.784 13.926 1.00 84.56 84 GLY A C 1
ATOM 676 O O . GLY A 1 84 ? -17.134 2.341 15.071 1.00 84.56 84 GLY A O 1
ATOM 677 N N . ARG A 1 85 ? -15.878 2.819 13.280 1.00 83.81 85 ARG A N 1
ATOM 678 C CA . ARG A 1 85 ? -14.599 2.325 13.835 1.00 83.81 85 ARG A CA 1
ATOM 679 C C . ARG A 1 85 ? -13.585 3.450 14.053 1.00 83.81 85 ARG A C 1
ATOM 681 O O . ARG A 1 85 ? -13.557 4.416 13.292 1.00 83.81 85 ARG A O 1
ATOM 688 N N . ASN A 1 86 ? -12.720 3.283 15.058 1.00 83.19 86 ASN A N 1
ATOM 689 C CA . ASN A 1 86 ? -11.553 4.142 15.289 1.00 83.19 86 ASN A CA 1
ATOM 690 C C . ASN A 1 86 ? -10.378 3.640 14.458 1.00 83.19 86 ASN A C 1
ATOM 692 O O . ASN A 1 86 ? -9.632 2.752 14.877 1.00 83.19 86 ASN A O 1
ATOM 696 N N . ILE A 1 87 ? -10.243 4.148 13.243 1.00 85.31 87 ILE A N 1
ATOM 697 C CA . ILE A 1 87 ? -9.160 3.735 12.356 1.00 85.31 87 ILE A CA 1
ATOM 698 C C . ILE A 1 87 ? -8.462 4.944 11.754 1.00 85.31 87 ILE A C 1
ATOM 700 O O . ILE A 1 87 ? -9.065 6.002 11.576 1.00 85.31 87 ILE A O 1
ATOM 704 N N . ALA A 1 88 ? -7.192 4.760 11.408 1.00 84.25 88 ALA A N 1
ATOM 705 C CA . ALA A 1 88 ? -6.464 5.665 10.539 1.00 84.25 88 ALA A CA 1
ATOM 706 C C . ALA A 1 88 ? -6.222 4.986 9.190 1.00 84.25 88 ALA A C 1
ATOM 708 O O . ALA A 1 88 ? -5.648 3.897 9.131 1.00 84.25 88 ALA A O 1
ATOM 709 N N . ILE A 1 89 ? -6.648 5.631 8.109 1.00 85.00 89 ILE A N 1
ATOM 710 C CA . ILE A 1 89 ? -6.354 5.197 6.744 1.00 85.00 89 ILE A CA 1
ATOM 711 C C . ILE A 1 89 ? -5.064 5.886 6.309 1.00 85.00 89 ILE A C 1
ATOM 713 O O . ILE A 1 89 ? -4.947 7.113 6.370 1.00 85.00 89 ILE A O 1
ATOM 717 N N . GLN A 1 90 ? -4.098 5.080 5.883 1.00 85.25 90 GLN A N 1
ATOM 718 C CA . GLN A 1 90 ? -2.827 5.530 5.341 1.00 85.25 90 GLN A CA 1
ATOM 719 C C . GLN A 1 90 ? -2.740 5.122 3.881 1.00 85.25 90 GLN A C 1
ATOM 721 O O . GLN A 1 90 ? -2.940 3.959 3.509 1.00 85.25 90 GLN A O 1
ATOM 726 N N . GLY A 1 91 ? -2.430 6.097 3.051 1.00 84.75 91 GLY A N 1
ATOM 727 C CA . GLY A 1 91 ? -2.294 5.867 1.634 1.00 84.75 91 GLY A CA 1
ATOM 728 C C . GLY A 1 91 ? -1.388 6.886 0.994 1.00 84.75 91 GLY A C 1
ATOM 729 O O . GLY A 1 91 ? -0.728 7.679 1.664 1.00 84.75 91 GLY A O 1
ATOM 730 N N . GLU A 1 92 ? -1.423 6.837 -0.317 1.00 83.75 92 GLU A N 1
ATOM 731 C CA . GLU A 1 92 ? -0.457 7.430 -1.203 1.00 83.75 92 GLU A CA 1
ATOM 732 C C . GLU A 1 92 ? -1.199 8.248 -2.259 1.00 83.75 92 GLU A C 1
ATOM 734 O O . GLU A 1 92 ? -2.112 7.728 -2.909 1.00 83.75 92 GLU A O 1
ATOM 739 N N . LEU A 1 93 ? -0.882 9.536 -2.374 1.00 85.31 93 LEU A N 1
ATOM 740 C CA . LEU A 1 93 ? -1.488 10.406 -3.376 1.00 85.31 93 LEU A CA 1
ATOM 741 C C . LEU A 1 93 ? -0.607 10.425 -4.621 1.00 85.31 93 LEU A C 1
ATOM 743 O O . LEU A 1 93 ? 0.475 10.990 -4.617 1.00 85.31 93 LEU A O 1
ATOM 747 N N . CYS A 1 94 ? -1.102 9.878 -5.725 1.00 85.44 94 CYS A N 1
ATOM 748 C CA . CYS A 1 94 ? -0.425 9.955 -7.014 1.00 85.44 94 CYS A CA 1
ATOM 749 C C . CYS A 1 94 ? -1.174 10.907 -7.943 1.00 85.44 94 CYS A C 1
ATOM 751 O O . CYS A 1 94 ? -2.400 10.986 -7.897 1.00 85.44 94 CYS A O 1
ATOM 753 N N . GLY A 1 95 ? -0.470 11.610 -8.826 1.00 87.12 95 GLY A N 1
ATOM 754 C CA . GLY A 1 95 ? -1.137 12.430 -9.832 1.00 87.12 95 GLY A CA 1
ATOM 755 C C . GLY A 1 95 ? -0.202 13.309 -10.638 1.00 87.12 95 GLY A C 1
ATOM 756 O O . GLY A 1 95 ? 0.999 13.372 -10.378 1.00 87.12 95 GLY A O 1
ATOM 757 N N . SER A 1 96 ? -0.776 14.020 -11.605 1.00 88.25 96 SER A N 1
ATOM 758 C CA . SER A 1 96 ? -0.015 14.791 -12.591 1.00 88.25 96 SER A CA 1
ATOM 759 C C . SER A 1 96 ? 0.815 15.921 -11.983 1.00 88.25 96 SER A C 1
ATOM 761 O O . SER A 1 96 ? 1.793 16.362 -12.576 1.00 88.25 96 SER A O 1
ATOM 763 N N . THR A 1 97 ? 0.432 16.403 -10.798 1.00 83.06 97 THR A N 1
ATOM 764 C CA . THR A 1 97 ? 1.147 17.474 -10.090 1.00 83.06 97 THR A CA 1
ATOM 765 C C . THR A 1 97 ? 1.925 16.977 -8.872 1.00 83.06 97 THR A C 1
ATOM 767 O O . THR A 1 97 ? 2.480 17.791 -8.134 1.00 83.06 97 THR A O 1
ATOM 770 N N . VAL A 1 98 ? 1.942 15.668 -8.621 1.00 81.19 98 VAL A N 1
ATOM 771 C CA . VAL A 1 98 ? 2.540 15.056 -7.428 1.00 81.19 98 VAL A CA 1
ATOM 772 C C . VAL A 1 98 ? 3.773 14.253 -7.823 1.00 81.19 98 VAL A C 1
ATOM 774 O O . VAL A 1 98 ? 3.753 13.547 -8.831 1.00 81.19 98 VAL A O 1
ATOM 777 N N . SER A 1 99 ? 4.863 14.384 -7.058 1.00 75.81 99 SER A N 1
ATOM 778 C CA . SER A 1 99 ? 6.097 13.605 -7.248 1.00 75.81 99 SER A CA 1
ATOM 779 C C . SER A 1 99 ? 6.588 13.557 -8.705 1.00 75.81 99 SER A C 1
ATOM 781 O O . SER A 1 99 ? 6.938 12.497 -9.221 1.00 75.81 99 SER A O 1
ATOM 783 N N . GLN A 1 100 ? 6.579 14.712 -9.387 1.00 83.00 100 GLN A N 1
ATOM 784 C CA . GLN A 1 100 ? 6.972 14.873 -10.800 1.00 83.00 100 GLN A CA 1
ATOM 785 C C . GLN A 1 100 ? 6.211 13.961 -11.781 1.00 83.00 100 GLN A C 1
ATOM 787 O O . GLN A 1 100 ? 6.722 13.634 -12.850 1.00 83.00 100 GLN A O 1
ATOM 792 N N . ASN A 1 101 ? 5.001 13.527 -11.420 1.00 86.38 101 ASN A N 1
ATOM 793 C CA . ASN A 1 101 ? 4.185 12.618 -12.218 1.00 86.38 101 ASN A CA 1
ATOM 794 C C . ASN A 1 101 ? 4.916 11.320 -12.618 1.00 86.38 101 ASN A C 1
ATOM 796 O O . ASN A 1 101 ? 4.789 10.838 -13.747 1.00 86.38 101 ASN A O 1
ATOM 800 N N . ARG A 1 102 ? 5.695 10.741 -11.692 1.00 82.44 102 ARG A N 1
ATOM 801 C CA . ARG A 1 102 ? 6.438 9.482 -11.913 1.00 82.44 102 ARG A CA 1
ATOM 802 C C . ARG A 1 102 ? 5.564 8.356 -12.460 1.00 82.44 102 ARG A C 1
ATOM 804 O O . ARG A 1 102 ? 5.989 7.627 -13.353 1.00 82.44 102 ARG A O 1
ATOM 811 N N . GLU A 1 103 ? 4.333 8.277 -11.971 1.00 86.12 103 GLU A N 1
ATOM 812 C CA . GLU A 1 103 ? 3.346 7.267 -12.357 1.00 86.12 103 GLU A CA 1
ATOM 813 C C . GLU A 1 103 ? 2.592 7.611 -13.657 1.00 86.12 103 GLU A C 1
ATOM 815 O O . GLU A 1 103 ? 1.766 6.829 -14.114 1.00 86.12 103 GLU A O 1
ATOM 820 N N . GLY A 1 104 ? 2.844 8.764 -14.288 1.00 89.38 104 GLY A N 1
ATOM 821 C CA . GLY A 1 104 ? 2.325 9.089 -15.621 1.00 89.38 104 GLY A CA 1
ATOM 822 C C . GLY A 1 104 ? 0.811 9.303 -15.715 1.00 89.38 104 GLY A C 1
ATOM 823 O O . GLY A 1 104 ? 0.199 8.872 -16.689 1.00 89.38 104 GLY A O 1
ATOM 824 N N . PHE A 1 105 ? 0.206 9.952 -14.723 1.00 90.81 105 PHE A N 1
ATOM 825 C CA . PHE A 1 105 ? -1.185 10.405 -14.755 1.00 90.81 105 PHE A CA 1
ATOM 826 C C . PHE A 1 105 ? -1.392 11.515 -15.792 1.00 90.81 105 PHE A C 1
ATOM 828 O O . PHE A 1 105 ? -0.509 12.347 -16.005 1.00 90.81 105 PHE A O 1
ATOM 835 N N . ALA A 1 106 ? -2.567 11.542 -16.425 1.00 92.19 106 ALA A N 1
ATOM 836 C CA . ALA A 1 106 ? -2.937 12.621 -17.339 1.00 92.19 106 ALA A CA 1
ATOM 837 C C . ALA A 1 106 ? -3.102 13.951 -16.589 1.00 92.19 106 ALA A C 1
ATOM 839 O O . ALA A 1 106 ? -3.407 13.958 -15.396 1.00 92.19 106 ALA A O 1
ATOM 840 N N . ASP A 1 107 ? -2.933 15.071 -17.289 1.00 91.50 107 ASP A N 1
ATOM 841 C CA . ASP A 1 107 ? -2.992 16.409 -16.696 1.00 91.50 107 ASP A CA 1
ATOM 842 C C . ASP A 1 107 ? -4.272 16.632 -15.876 1.00 91.50 107 ASP A C 1
ATOM 844 O O . ASP A 1 107 ? -5.391 16.382 -16.327 1.00 91.50 107 ASP A O 1
ATOM 848 N N . GLY A 1 108 ? -4.093 17.079 -14.633 1.00 85.75 108 GLY A N 1
ATOM 849 C CA . GLY A 1 108 ? -5.165 17.316 -13.668 1.00 85.75 108 GLY A CA 1
ATOM 850 C C . GLY A 1 108 ? -5.651 16.064 -12.932 1.00 85.75 108 GLY A C 1
ATOM 851 O O . GLY A 1 108 ? -6.334 16.197 -11.915 1.00 85.75 108 GLY A O 1
ATOM 852 N N . GLN A 1 109 ? -5.281 14.856 -13.368 1.00 88.06 109 GLN A N 1
ATOM 853 C CA . GLN A 1 109 ? -5.716 13.622 -12.716 1.00 88.06 109 GLN A CA 1
ATOM 854 C C . GLN A 1 109 ? -4.871 13.284 -11.491 1.00 88.06 109 GLN A C 1
ATOM 856 O O . GLN A 1 109 ? -3.639 13.320 -11.518 1.00 88.06 109 GLN A O 1
ATOM 861 N N . HIS A 1 110 ? -5.569 12.904 -10.423 1.00 86.00 110 HIS A N 1
ATOM 862 C CA . HIS A 1 110 ? -4.994 12.470 -9.160 1.00 86.00 110 HIS A CA 1
ATOM 863 C C . HIS A 1 110 ? -5.784 11.270 -8.634 1.00 86.00 110 HIS A C 1
ATOM 865 O O . HIS A 1 110 ? -6.990 11.165 -8.850 1.00 86.00 110 HIS A O 1
ATOM 871 N N . GLN A 1 111 ? -5.108 10.362 -7.942 1.00 87.06 111 GLN A N 1
ATOM 872 C CA . GLN A 1 111 ? -5.706 9.183 -7.339 1.00 87.06 111 GLN A CA 1
ATOM 873 C C . GLN A 1 111 ? -5.030 8.884 -6.006 1.00 87.06 111 GLN A C 1
ATOM 875 O O . GLN A 1 111 ? -3.807 8.850 -5.897 1.00 87.06 111 GLN A O 1
ATOM 880 N N . PHE A 1 112 ? -5.854 8.623 -4.998 1.00 88.12 112 PHE A N 1
ATOM 881 C CA . PHE A 1 112 ? -5.407 8.141 -3.700 1.00 88.12 112 PHE A CA 1
ATOM 882 C C . PHE A 1 112 ? -5.424 6.617 -3.656 1.00 88.12 112 PHE A C 1
ATOM 884 O O . PHE A 1 112 ? -6.448 6.015 -3.990 1.00 88.12 112 PHE A O 1
ATOM 891 N N . PHE A 1 113 ? -4.322 6.009 -3.225 1.00 90.25 113 PHE A N 1
ATOM 892 C CA . PHE A 1 113 ? -4.180 4.567 -3.064 1.00 90.25 113 PHE A CA 1
ATOM 893 C C . PHE A 1 113 ? -3.888 4.215 -1.609 1.00 90.25 113 PHE A C 1
ATOM 895 O O . PHE A 1 113 ? -2.841 4.549 -1.063 1.00 90.25 113 PHE A O 1
ATOM 902 N N . VAL A 1 114 ? -4.803 3.499 -0.969 1.00 91.75 114 VAL A N 1
ATOM 903 C CA . VAL A 1 114 ? -4.611 2.995 0.390 1.00 91.75 114 VAL A CA 1
ATOM 904 C C . VAL A 1 114 ? -3.590 1.865 0.369 1.00 91.75 114 VAL A C 1
ATOM 906 O O . VAL A 1 114 ? -3.683 0.954 -0.454 1.00 91.75 114 VAL A O 1
ATOM 909 N N . PHE A 1 115 ? -2.648 1.887 1.306 1.00 90.31 115 PHE A N 1
ATOM 910 C CA . PHE A 1 115 ? -1.730 0.769 1.516 1.00 90.31 115 PHE A CA 1
ATOM 911 C C . PHE A 1 115 ? -1.773 0.223 2.940 1.00 90.31 115 PHE A C 1
ATOM 913 O O . PHE A 1 115 ? -1.301 -0.887 3.159 1.00 90.31 115 PHE A O 1
ATOM 920 N N . ARG A 1 116 ? -2.303 0.953 3.926 1.00 89.31 116 ARG A N 1
ATOM 921 C CA . ARG A 1 116 ? -2.372 0.470 5.310 1.00 89.31 116 ARG A CA 1
ATOM 922 C C . ARG A 1 116 ? -3.550 1.085 6.045 1.00 89.31 116 ARG A C 1
ATOM 924 O O . ARG A 1 116 ? -3.893 2.246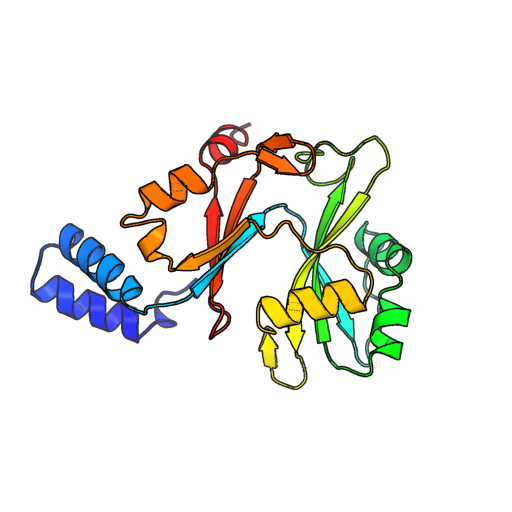 5.839 1.00 89.31 116 ARG A O 1
ATOM 931 N N . ILE A 1 117 ? -4.145 0.304 6.938 1.00 90.62 117 ILE A N 1
ATOM 932 C CA . ILE A 1 117 ? -5.137 0.790 7.892 1.00 90.62 117 ILE A CA 1
ATOM 933 C C . ILE A 1 117 ? -4.650 0.447 9.295 1.00 90.62 117 ILE A C 1
ATOM 935 O O . ILE A 1 117 ? -4.277 -0.691 9.571 1.00 90.62 117 ILE A O 1
ATOM 939 N N . PHE A 1 118 ? -4.639 1.440 10.176 1.00 87.50 118 PHE A N 1
ATOM 940 C CA 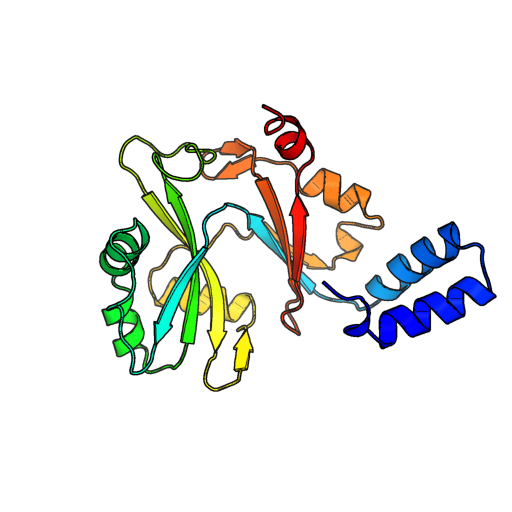. PHE A 1 118 ? -4.270 1.282 11.576 1.00 87.50 118 PHE A CA 1
ATOM 941 C C . PHE A 1 118 ? -5.528 1.284 12.439 1.00 87.50 118 PHE A C 1
ATOM 943 O O . PHE A 1 118 ? -6.321 2.223 12.363 1.00 87.50 118 PHE A O 1
ATOM 950 N N . ASN A 1 119 ? -5.721 0.243 13.245 1.00 86.19 119 ASN A N 1
ATOM 951 C CA . ASN A 1 119 ? -6.764 0.208 14.258 1.00 86.19 119 ASN A CA 1
ATOM 952 C C . ASN A 1 119 ? -6.282 0.990 15.482 1.00 86.19 119 ASN A C 1
ATOM 954 O O . ASN A 1 119 ? -5.342 0.582 16.161 1.00 86.19 119 ASN A O 1
ATOM 958 N N . ILE A 1 120 ? -6.915 2.133 15.740 1.00 83.75 120 ILE A N 1
ATOM 959 C CA . ILE A 1 120 ? -6.533 3.022 16.838 1.00 83.75 120 ILE A CA 1
ATOM 960 C C . ILE A 1 120 ? -6.972 2.423 18.177 1.00 83.75 120 ILE A C 1
ATOM 962 O O . ILE A 1 120 ? -6.250 2.563 19.157 1.00 83.75 120 ILE A O 1
ATOM 966 N N . ASP A 1 121 ? -8.109 1.727 18.235 1.00 84.00 121 ASP A N 1
ATOM 967 C CA . ASP A 1 121 ? -8.575 1.121 19.488 1.00 84.00 121 ASP A CA 1
ATOM 968 C C . ASP A 1 121 ? -7.635 -0.026 19.927 1.00 84.00 121 ASP A C 1
ATOM 970 O O . ASP A 1 121 ? -7.306 -0.143 21.103 1.00 84.00 121 ASP A O 1
ATOM 974 N N . GLU A 1 122 ? -7.134 -0.824 18.978 1.00 88.38 122 GLU A N 1
ATOM 975 C CA . GLU A 1 122 ? -6.230 -1.962 19.243 1.00 88.38 122 GLU A CA 1
ATOM 976 C C . GLU A 1 122 ? -4.735 -1.596 19.184 1.00 88.38 122 GLU A C 1
ATOM 978 O O . GLU A 1 122 ? -3.883 -2.434 19.467 1.00 88.38 122 GLU A O 1
ATOM 983 N N . GLN A 1 123 ? -4.402 -0.357 18.804 1.00 85.50 123 GLN A N 1
ATOM 984 C CA . GLN A 1 123 ? -3.026 0.129 18.623 1.00 85.50 123 GLN A CA 1
ATOM 985 C C . GLN A 1 123 ? -2.170 -0.762 17.701 1.00 85.50 123 GLN A C 1
ATOM 987 O O . GLN A 1 123 ? -0.964 -0.919 17.902 1.00 85.50 123 GLN A O 1
ATOM 992 N N . MET A 1 124 ? -2.776 -1.318 16.650 1.00 85.75 124 MET A N 1
ATOM 993 C CA . MET A 1 124 ? -2.087 -2.180 15.689 1.00 85.75 124 MET A CA 1
ATOM 994 C C . MET A 1 124 ? -2.560 -1.959 14.253 1.00 85.75 124 MET A C 1
ATOM 996 O O . MET A 1 124 ? -3.692 -1.549 13.994 1.00 85.75 124 MET A O 1
ATOM 1000 N N . ALA A 1 125 ? -1.678 -2.238 13.292 1.00 88.06 125 ALA A N 1
ATOM 1001 C CA . ALA A 1 125 ? -2.0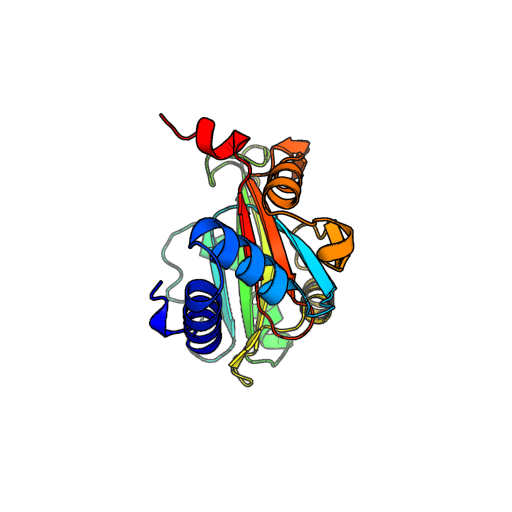59 -2.275 11.885 1.00 88.06 125 ALA A CA 1
ATOM 1002 C C . ALA A 1 125 ? -2.981 -3.474 11.619 1.00 88.06 125 ALA A C 1
ATOM 1004 O O . ALA A 1 125 ? -2.739 -4.565 12.134 1.00 88.06 125 ALA A O 1
ATOM 1005 N N . LEU A 1 126 ? -4.006 -3.275 10.788 1.00 91.06 126 LEU A N 1
ATOM 1006 C CA . LEU A 1 126 ? -4.814 -4.380 10.280 1.00 91.06 126 LEU A CA 1
ATOM 1007 C C . LEU A 1 126 ? -3.961 -5.286 9.398 1.00 91.06 126 LEU A C 1
ATOM 1009 O O . LEU A 1 126 ? -3.058 -4.825 8.693 1.00 91.06 126 LEU A O 1
ATOM 1013 N N . TYR A 1 127 ? -4.298 -6.573 9.369 1.00 92.75 127 TYR A N 1
ATOM 1014 C CA . TYR A 1 127 ? -3.598 -7.504 8.498 1.00 92.75 127 TYR A CA 1
ATOM 1015 C C . TYR A 1 127 ? -3.812 -7.157 7.015 1.00 92.75 127 TYR A C 1
ATOM 1017 O O . TYR A 1 127 ? -4.872 -6.643 6.647 1.00 92.75 127 TYR A O 1
ATOM 1025 N N . PRO A 1 128 ? -2.852 -7.486 6.129 1.00 92.69 128 PRO A N 1
ATOM 1026 C CA . PRO A 1 128 ? -2.941 -7.266 4.684 1.00 92.69 128 PRO A CA 1
ATOM 1027 C C . PRO A 1 128 ? -4.312 -7.561 4.054 1.00 92.69 128 PRO A C 1
ATOM 1029 O O . PRO A 1 128 ? -4.925 -6.679 3.455 1.00 92.69 128 PRO A O 1
ATOM 1032 N N . LYS A 1 129 ? -4.853 -8.767 4.274 1.00 94.50 129 LYS A N 1
ATOM 1033 C CA . LYS A 1 129 ? -6.156 -9.169 3.717 1.00 94.50 129 LYS A CA 1
ATOM 1034 C C . LYS A 1 129 ? -7.334 -8.406 4.314 1.00 94.50 129 LYS A C 1
ATOM 1036 O O . LYS A 1 129 ? -8.338 -8.209 3.640 1.00 94.50 129 LYS A O 1
ATOM 1041 N N . GLU A 1 130 ? -7.249 -8.023 5.582 1.00 94.81 130 GLU A N 1
ATOM 1042 C CA . GLU A 1 130 ? -8.292 -7.227 6.231 1.00 94.81 130 GLU A CA 1
ATOM 1043 C C . GLU A 1 130 ? -8.280 -5.792 5.716 1.00 94.81 130 GLU A C 1
ATOM 1045 O O . GLU A 1 130 ? -9.345 -5.228 5.473 1.00 94.81 130 GLU A O 1
ATOM 1050 N N . THR A 1 131 ? -7.086 -5.240 5.482 1.00 94.25 131 THR A N 1
ATOM 1051 C CA . THR A 1 131 ? -6.906 -3.948 4.819 1.00 94.25 131 THR A CA 1
ATOM 1052 C C . THR A 1 131 ? -7.530 -3.977 3.426 1.00 94.25 131 THR A C 1
ATOM 1054 O O . THR A 1 131 ? -8.380 -3.139 3.148 1.00 94.25 131 THR A O 1
ATOM 1057 N N . GLU A 1 132 ? -7.196 -4.959 2.582 1.00 95.75 132 GLU A N 1
ATOM 1058 C CA . GLU A 1 132 ? -7.771 -5.089 1.231 1.00 95.75 132 GLU A CA 1
ATOM 1059 C C . GLU A 1 132 ? -9.303 -5.162 1.254 1.00 95.75 132 GLU A C 1
ATOM 1061 O O . GLU A 1 132 ? -9.967 -4.377 0.579 1.00 95.75 132 GLU A O 1
ATOM 1066 N N . ARG A 1 133 ? -9.873 -6.037 2.095 1.00 96.62 133 ARG A N 1
ATOM 1067 C CA . ARG A 1 133 ? -11.332 -6.179 2.241 1.00 96.62 133 ARG A CA 1
ATOM 1068 C C . ARG A 1 133 ? -11.999 -4.891 2.701 1.00 96.62 133 ARG A C 1
ATOM 1070 O O . ARG A 1 133 ? -13.089 -4.563 2.243 1.00 96.62 133 ARG A O 1
ATOM 1077 N N . LEU A 1 134 ? -11.385 -4.179 3.645 1.00 95.75 134 LEU A N 1
ATOM 1078 C CA . LEU A 1 134 ? -11.945 -2.935 4.152 1.00 95.75 134 LEU A CA 1
ATOM 1079 C C . LEU A 1 134 ? -11.852 -1.822 3.106 1.00 95.75 134 LEU A C 1
ATOM 1081 O O . LEU A 1 134 ? -12.809 -1.077 2.938 1.00 95.75 134 LEU A O 1
ATOM 1085 N N . VAL A 1 135 ? -10.746 -1.736 2.370 1.00 96.00 135 VAL A N 1
ATOM 1086 C CA . VAL A 1 135 ? -10.572 -0.776 1.273 1.00 96.00 135 VAL A CA 1
ATOM 1087 C C . VAL A 1 135 ? -11.596 -1.020 0.165 1.00 96.00 135 VAL A C 1
ATOM 1089 O O . VAL A 1 135 ? -12.254 -0.072 -0.261 1.00 96.00 135 VAL A O 1
ATOM 1092 N N . GLU A 1 136 ? -11.807 -2.279 -0.223 1.00 96.31 136 GLU A N 1
ATOM 1093 C CA . GLU A 1 136 ? -12.845 -2.677 -1.179 1.00 96.31 136 GLU A CA 1
ATOM 1094 C C . GLU A 1 136 ? -14.250 -2.333 -0.667 1.00 96.31 136 GLU A C 1
ATOM 1096 O O . GLU A 1 136 ? -15.020 -1.683 -1.372 1.00 96.31 136 GLU A O 1
ATOM 1101 N N . LYS A 1 137 ? -14.566 -2.673 0.592 1.00 95.56 137 LYS A N 1
ATOM 1102 C CA . LYS A 1 137 ? -15.852 -2.339 1.228 1.00 95.56 137 LYS A CA 1
ATOM 1103 C C . LYS A 1 137 ? -16.123 -0.831 1.246 1.00 95.56 137 LYS A C 1
ATOM 1105 O O . LYS A 1 137 ? -17.269 -0.418 1.105 1.00 95.56 137 LYS A O 1
ATOM 1110 N N . LEU A 1 138 ? -15.088 -0.015 1.441 1.00 93.06 138 LEU A N 1
ATOM 1111 C CA . LEU A 1 138 ? -15.188 1.446 1.431 1.00 93.06 138 LEU A CA 1
ATOM 1112 C C . LEU A 1 138 ? -15.161 2.036 0.008 1.00 93.06 138 LEU A C 1
ATOM 1114 O O . LEU A 1 138 ? -15.202 3.258 -0.142 1.00 93.06 138 LEU A O 1
ATOM 1118 N N . GLY A 1 139 ? -15.064 1.211 -1.040 1.00 94.88 139 GLY A N 1
ATOM 1119 C CA . GLY A 1 139 ? -14.969 1.672 -2.426 1.00 94.88 139 GLY A CA 1
ATOM 1120 C C . GLY A 1 139 ? -13.752 2.566 -2.674 1.00 94.88 139 GLY A C 1
ATOM 1121 O O . GLY A 1 139 ? -13.831 3.515 -3.450 1.00 94.88 139 GLY A O 1
ATOM 1122 N N . LEU A 1 140 ? -12.652 2.331 -1.955 1.00 93.62 140 LEU A N 1
ATOM 1123 C CA . LEU A 1 140 ? -11.391 3.055 -2.107 1.00 93.62 140 LEU A CA 1
ATOM 1124 C C . LEU A 1 140 ? -10.439 2.260 -3.008 1.00 93.62 140 LEU A C 1
ATOM 1126 O O . LEU A 1 140 ? -10.567 1.045 -3.157 1.00 93.62 140 LEU A O 1
ATOM 1130 N N . LYS A 1 141 ? -9.458 2.932 -3.618 1.00 94.00 141 LYS A N 1
ATOM 1131 C CA . LYS A 1 141 ? -8.404 2.240 -4.370 1.00 94.00 141 LYS A CA 1
ATOM 1132 C C . LYS A 1 141 ? -7.316 1.767 -3.413 1.00 94.00 141 LYS A C 1
ATOM 1134 O O . LYS A 1 141 ? -6.881 2.524 -2.550 1.00 94.00 141 LYS A O 1
ATOM 1139 N N . HIS A 1 142 ? -6.871 0.526 -3.577 1.00 94.31 142 HIS A N 1
ATOM 1140 C CA . HIS A 1 142 ? -5.703 -0.020 -2.887 1.00 94.31 142 HIS A CA 1
ATOM 1141 C C . HIS A 1 142 ? -4.481 0.059 -3.811 1.00 94.31 142 HIS A C 1
ATOM 1143 O O . HIS A 1 142 ? -4.636 -0.033 -5.032 1.00 94.31 142 HIS A O 1
ATOM 1149 N N . VAL A 1 143 ? -3.275 0.193 -3.256 1.00 92.56 143 VAL A N 1
ATOM 1150 C CA . VAL A 1 143 ? -2.038 0.030 -4.042 1.00 92.56 143 VAL A CA 1
ATOM 1151 C C . VAL A 1 143 ? -1.998 -1.353 -4.713 1.00 92.56 143 VAL A C 1
ATOM 1153 O O . VAL A 1 143 ? -2.545 -2.313 -4.159 1.00 92.56 143 VAL A O 1
ATOM 1156 N N . PRO A 1 144 ? -1.357 -1.514 -5.881 1.00 91.56 144 PRO A N 1
ATOM 1157 C CA . PRO A 1 144 ? -1.237 -2.824 -6.511 1.00 91.56 144 PRO A CA 1
ATOM 1158 C C . PRO A 1 144 ? -0.603 -3.853 -5.565 1.00 91.56 144 PRO A C 1
ATOM 1160 O O . PRO A 1 144 ? 0.464 -3.619 -4.992 1.00 91.56 144 PRO A O 1
ATOM 1163 N N . VAL A 1 145 ? -1.280 -4.992 -5.393 1.00 92.62 145 VAL A N 1
ATOM 1164 C CA . VAL A 1 145 ? -0.777 -6.140 -4.632 1.00 92.62 145 VAL A CA 1
ATOM 1165 C C . VAL A 1 145 ? -0.251 -7.172 -5.612 1.00 92.62 145 VAL A C 1
ATOM 1167 O O . VAL A 1 145 ? -1.007 -7.753 -6.387 1.00 92.62 145 VAL A O 1
ATOM 1170 N N . ASN A 1 146 ? 1.050 -7.436 -5.557 1.00 89.88 146 ASN A N 1
ATOM 1171 C CA . ASN A 1 146 ? 1.700 -8.278 -6.555 1.00 89.88 146 ASN A CA 1
ATOM 1172 C C . ASN A 1 146 ? 1.441 -9.760 -6.299 1.00 89.88 146 ASN A C 1
ATOM 1174 O O . ASN A 1 146 ? 1.184 -10.518 -7.232 1.00 89.88 146 ASN A O 1
ATOM 1178 N N . ARG A 1 147 ? 1.589 -10.195 -5.042 1.00 90.69 147 ARG A N 1
ATOM 1179 C CA . ARG A 1 147 ? 1.285 -11.558 -4.582 1.00 90.69 147 ARG A CA 1
ATOM 1180 C C . ARG A 1 147 ? 1.448 -11.696 -3.076 1.00 90.69 147 ARG A C 1
ATOM 1182 O O . ARG A 1 147 ? 2.213 -10.968 -2.445 1.00 90.69 147 ARG A O 1
ATOM 1189 N N . TYR A 1 148 ? 0.808 -12.736 -2.560 1.00 93.31 148 TYR A N 1
ATOM 1190 C CA . TYR A 1 148 ? 1.087 -13.330 -1.262 1.00 93.31 148 TYR A CA 1
ATOM 1191 C C . TYR A 1 148 ? 2.067 -14.480 -1.446 1.00 93.31 148 TYR A C 1
ATOM 1193 O O . TYR A 1 148 ? 1.777 -15.435 -2.167 1.00 93.31 148 TYR A O 1
ATOM 1201 N N . VAL A 1 149 ? 3.237 -14.396 -0.823 1.00 91.44 149 VAL A N 1
ATOM 1202 C CA . VAL A 1 149 ? 4.295 -15.384 -1.038 1.00 91.44 149 VAL A CA 1
ATOM 1203 C C . VAL A 1 149 ? 5.142 -15.567 0.209 1.00 91.44 149 VAL A C 1
ATOM 1205 O O . VAL A 1 149 ? 5.214 -14.688 1.063 1.00 91.44 149 VAL A O 1
ATOM 1208 N N . ARG A 1 150 ? 5.779 -16.728 0.339 1.00 89.12 150 ARG A N 1
ATOM 1209 C CA . ARG A 1 150 ? 6.833 -16.905 1.337 1.00 89.12 150 ARG A CA 1
ATOM 1210 C C . ARG A 1 150 ? 8.086 -16.208 0.849 1.00 89.12 150 ARG A C 1
ATOM 1212 O O . ARG A 1 150 ? 8.461 -16.372 -0.308 1.00 89.12 150 ARG A O 1
ATOM 1219 N N . LEU A 1 151 ? 8.744 -15.474 1.732 1.00 85.50 151 LEU A N 1
ATOM 1220 C CA . LEU A 1 151 ? 9.896 -14.674 1.343 1.00 85.50 151 LEU A CA 1
ATOM 1221 C C . LEU A 1 151 ? 11.031 -15.542 0.745 1.00 85.50 151 LEU A C 1
ATOM 1223 O O . LEU A 1 151 ? 11.500 -15.252 -0.353 1.00 85.50 151 LEU A O 1
ATOM 1227 N N . HIS A 1 152 ? 11.334 -16.695 1.353 1.00 86.38 152 HIS A N 1
ATOM 1228 C CA . HIS A 1 152 ? 12.308 -17.673 0.830 1.00 86.38 152 HIS A CA 1
ATOM 1229 C C . HIS A 1 152 ? 11.914 -18.336 -0.501 1.00 86.38 152 HIS A C 1
ATOM 1231 O O . HIS A 1 152 ? 12.747 -18.940 -1.166 1.00 86.38 152 HIS A O 1
ATOM 1237 N N . ALA A 1 153 ? 10.646 -18.254 -0.916 1.00 89.38 153 ALA A N 1
ATOM 1238 C CA . ALA A 1 153 ? 10.234 -18.760 -2.226 1.00 89.38 153 ALA A CA 1
ATOM 1239 C C . ALA A 1 153 ? 10.573 -17.777 -3.359 1.00 89.38 153 ALA A C 1
ATOM 1241 O O . ALA A 1 153 ? 10.469 -18.135 -4.531 1.00 89.38 153 ALA A O 1
ATOM 1242 N N . ILE A 1 154 ? 10.937 -16.533 -3.028 1.00 87.44 154 ILE A N 1
ATOM 1243 C CA . ILE A 1 154 ? 11.249 -15.493 -4.014 1.00 87.44 154 ILE A CA 1
ATOM 1244 C C . ILE A 1 154 ? 12.656 -14.914 -3.875 1.00 87.44 154 ILE A C 1
ATOM 1246 O O . ILE A 1 154 ? 13.135 -14.334 -4.850 1.00 87.44 154 ILE A O 1
ATOM 1250 N N . ALA A 1 155 ? 13.312 -15.066 -2.728 1.00 88.62 155 ALA A N 1
ATOM 1251 C CA . ALA A 1 155 ? 14.652 -14.552 -2.490 1.00 88.62 155 ALA A CA 1
ATOM 1252 C C . ALA A 1 155 ? 15.398 -15.401 -1.461 1.00 88.62 155 ALA A C 1
ATOM 1254 O O . ALA A 1 155 ? 14.829 -15.748 -0.427 1.00 88.62 155 ALA A O 1
ATOM 1255 N N . TRP A 1 156 ? 16.669 -15.673 -1.739 1.00 83.69 156 TRP A N 1
ATOM 1256 C CA . TRP A 1 156 ? 17.609 -16.261 -0.782 1.00 83.69 156 TRP A CA 1
ATOM 1257 C C . TRP A 1 156 ? 18.579 -15.210 -0.249 1.00 83.69 156 TRP A C 1
ATOM 1259 O O . TRP A 1 156 ? 18.982 -15.276 0.907 1.00 83.69 156 TRP A O 1
ATOM 1269 N N . TYR A 1 157 ? 18.890 -14.205 -1.072 1.00 86.50 157 TYR A N 1
ATOM 1270 C CA . TYR A 1 157 ? 19.810 -13.124 -0.739 1.00 86.50 157 TYR A CA 1
ATOM 1271 C C . TYR A 1 157 ? 19.172 -11.751 -0.975 1.00 86.50 157 TYR A C 1
ATOM 1273 O O . TYR A 1 157 ? 18.171 -11.609 -1.683 1.00 86.50 157 TYR A O 1
ATOM 1281 N N . HIS A 1 158 ? 19.780 -10.708 -0.407 1.00 84.94 158 HIS A N 1
ATOM 1282 C CA . HIS A 1 158 ? 19.328 -9.322 -0.558 1.00 84.94 158 HIS A CA 1
ATOM 1283 C C . HIS A 1 158 ? 19.211 -8.887 -2.033 1.00 84.94 158 HIS A C 1
ATOM 1285 O O . HIS A 1 158 ? 18.221 -8.266 -2.426 1.00 84.94 158 HIS A O 1
ATOM 1291 N N . ASP A 1 159 ? 20.171 -9.283 -2.872 1.00 87.69 159 ASP A N 1
ATOM 1292 C CA . ASP A 1 159 ? 20.201 -8.934 -4.297 1.00 87.69 159 ASP A CA 1
ATOM 1293 C C . ASP A 1 159 ? 19.020 -9.501 -5.094 1.00 87.69 159 ASP A C 1
ATOM 1295 O O . ASP A 1 159 ? 18.590 -8.898 -6.081 1.00 87.69 159 ASP A O 1
ATOM 1299 N N . ASP A 1 160 ? 18.444 -10.628 -4.665 1.00 90.19 160 ASP A N 1
ATOM 1300 C CA . ASP A 1 160 ? 17.248 -11.187 -5.301 1.00 90.19 160 ASP A CA 1
ATOM 1301 C C . ASP A 1 160 ? 16.049 -10.252 -5.114 1.00 90.19 160 ASP A C 1
ATOM 1303 O O . ASP A 1 160 ? 15.264 -10.028 -6.041 1.00 90.19 160 ASP A O 1
ATOM 1307 N N . LEU A 1 161 ? 15.923 -9.658 -3.923 1.00 90.12 161 LEU A N 1
ATOM 1308 C CA . LEU A 1 161 ? 14.892 -8.666 -3.627 1.00 90.12 161 LEU A CA 1
ATOM 1309 C C . LEU A 1 161 ? 15.152 -7.361 -4.376 1.00 90.12 161 LEU A C 1
ATOM 1311 O O . LEU A 1 161 ? 14.205 -6.765 -4.889 1.00 90.12 161 LEU A O 1
ATOM 1315 N N . LEU A 1 162 ? 16.415 -6.948 -4.510 1.00 90.19 162 LEU A N 1
ATOM 1316 C CA . LEU A 1 162 ? 16.785 -5.729 -5.234 1.00 90.19 162 LEU A CA 1
ATOM 1317 C C . LEU A 1 162 ? 16.449 -5.813 -6.722 1.00 90.19 162 LEU A C 1
ATOM 1319 O O . LEU A 1 162 ? 15.858 -4.890 -7.284 1.00 90.19 162 LEU A O 1
ATOM 1323 N N . LYS A 1 163 ? 16.746 -6.955 -7.352 1.00 90.75 163 LYS A N 1
ATOM 1324 C CA . LYS A 1 163 ? 16.348 -7.230 -8.740 1.00 90.75 163 LYS A CA 1
ATOM 1325 C C . LYS A 1 163 ? 14.828 -7.176 -8.901 1.00 90.75 163 LYS A C 1
ATOM 1327 O O . LYS A 1 163 ? 14.335 -6.633 -9.885 1.00 90.75 163 LYS A O 1
ATOM 1332 N N . ARG A 1 164 ? 14.079 -7.693 -7.919 1.00 91.19 164 ARG A N 1
ATOM 1333 C CA . ARG A 1 164 ? 12.605 -7.681 -7.919 1.00 91.19 164 ARG A CA 1
ATOM 1334 C C . ARG A 1 164 ? 11.994 -6.316 -7.634 1.00 91.19 164 ARG A C 1
ATOM 1336 O O . ARG A 1 164 ? 10.876 -6.078 -8.081 1.00 91.19 164 ARG A O 1
ATOM 1343 N N . ALA A 1 165 ? 12.684 -5.440 -6.907 1.00 90.75 165 ALA A N 1
ATOM 1344 C CA . ALA A 1 165 ? 12.219 -4.079 -6.659 1.00 90.75 165 ALA A CA 1
ATOM 1345 C C . ALA A 1 165 ? 12.006 -3.315 -7.974 1.00 90.75 165 ALA A C 1
ATOM 1347 O O . ALA A 1 165 ? 11.044 -2.561 -8.106 1.00 90.75 165 ALA A O 1
ATOM 1348 N N . GLY A 1 166 ? 12.855 -3.568 -8.976 1.00 87.62 166 GLY A N 1
ATOM 1349 C CA . GLY A 1 166 ? 12.649 -3.077 -10.337 1.00 87.62 166 GLY A CA 1
ATOM 1350 C C . GLY A 1 166 ? 11.417 -3.690 -11.008 1.00 87.62 166 GLY A C 1
ATOM 1351 O O . GLY A 1 166 ? 11.021 -4.820 -10.726 1.00 87.62 166 GLY A O 1
ATOM 1352 N N . GLY A 1 167 ? 10.794 -2.935 -11.907 1.00 87.69 167 GLY A N 1
ATOM 1353 C CA . GLY A 1 167 ? 9.635 -3.389 -12.669 1.00 87.69 167 GLY A CA 1
ATOM 1354 C C . GLY A 1 167 ? 8.778 -2.230 -13.154 1.00 87.69 167 GLY A C 1
ATOM 1355 O O . GLY A 1 167 ? 9.136 -1.065 -12.983 1.00 87.69 167 GLY A O 1
ATOM 1356 N N . LEU A 1 168 ? 7.643 -2.571 -13.753 1.00 89.25 168 LEU A N 1
ATOM 1357 C CA . LEU A 1 168 ? 6.598 -1.610 -14.079 1.00 89.25 168 LEU A CA 1
ATOM 1358 C C . LEU A 1 168 ? 5.640 -1.490 -12.888 1.00 89.25 168 LEU A C 1
ATOM 1360 O O . LEU A 1 168 ? 5.355 -2.491 -12.233 1.00 89.25 168 LEU A O 1
ATOM 1364 N N . GLY A 1 169 ? 5.197 -0.270 -12.618 1.00 87.06 169 GLY A N 1
ATOM 1365 C CA . GLY A 1 169 ? 4.176 0.087 -11.645 1.00 87.06 169 GLY A CA 1
ATOM 1366 C C . GLY A 1 169 ? 2.910 0.571 -12.338 1.00 87.06 169 GLY A C 1
ATOM 1367 O O . GLY A 1 169 ? 2.483 0.020 -13.360 1.00 87.06 169 GLY A O 1
ATOM 1368 N N . ILE A 1 170 ? 2.309 1.620 -11.783 1.00 85.25 170 ILE A N 1
ATOM 1369 C CA . ILE A 1 170 ? 1.035 2.155 -12.257 1.00 85.25 170 ILE A CA 1
ATOM 1370 C C . ILE A 1 170 ? 1.233 2.803 -13.640 1.00 85.25 170 ILE A C 1
ATOM 1372 O O . ILE A 1 170 ? 2.295 3.336 -13.966 1.00 85.25 170 ILE A O 1
ATOM 1376 N N . ASN A 1 171 ? 0.224 2.670 -14.508 1.00 88.50 171 ASN A N 1
ATOM 1377 C CA . ASN A 1 171 ? 0.223 3.158 -15.896 1.00 88.50 171 ASN A CA 1
ATOM 1378 C C . ASN A 1 171 ? 1.439 2.715 -16.741 1.00 88.50 171 ASN A C 1
ATOM 1380 O O . ASN A 1 171 ? 1.822 3.389 -17.699 1.00 88.50 171 ASN A O 1
ATOM 1384 N N . GLY A 1 172 ? 2.072 1.589 -16.392 1.00 87.69 172 GLY A N 1
ATOM 1385 C CA . GLY A 1 172 ? 3.217 1.052 -17.130 1.00 87.69 172 GLY A CA 1
ATOM 1386 C C . GLY A 1 172 ? 4.501 1.875 -16.991 1.00 87.69 172 GLY A C 1
ATOM 1387 O O . GLY A 1 172 ? 5.424 1.696 -17.788 1.00 87.69 172 GLY A O 1
ATOM 1388 N N . LYS A 1 173 ? 4.588 2.778 -16.007 1.00 88.12 173 LYS A N 1
ATOM 1389 C CA . LYS A 1 173 ? 5.827 3.499 -15.685 1.00 88.12 173 LYS A CA 1
ATOM 1390 C C . LYS A 1 173 ? 6.745 2.646 -14.809 1.00 88.12 173 LYS A C 1
ATOM 1392 O O . LYS A 1 173 ? 6.260 1.743 -14.136 1.00 88.12 173 LYS A O 1
ATOM 1397 N N . PRO A 1 174 ? 8.071 2.869 -14.808 1.00 88.44 174 PRO A N 1
ATOM 1398 C CA . PRO A 1 174 ? 8.955 2.183 -13.871 1.00 88.44 174 PRO A CA 1
ATOM 1399 C C . PRO A 1 174 ? 8.543 2.483 -12.424 1.00 88.44 174 PRO A C 1
ATOM 1401 O O . PRO A 1 174 ? 8.513 3.649 -12.040 1.00 88.44 174 PRO A O 1
ATOM 1404 N N . ARG A 1 175 ? 8.247 1.450 -11.627 1.00 88.94 175 ARG A N 1
ATOM 1405 C CA . ARG A 1 175 ? 7.902 1.634 -10.206 1.00 88.94 175 ARG A CA 1
ATOM 1406 C C . ARG A 1 175 ? 9.120 2.050 -9.395 1.00 88.94 175 ARG A C 1
ATOM 1408 O O . ARG A 1 175 ? 10.239 1.652 -9.727 1.00 88.94 175 ARG A O 1
ATOM 1415 N N . GLU A 1 176 ? 8.904 2.757 -8.286 1.00 87.69 176 GLU A N 1
ATOM 1416 C CA . GLU A 1 176 ? 9.975 3.143 -7.359 1.00 87.69 176 GLU A CA 1
ATOM 1417 C C . GLU A 1 176 ? 10.668 1.919 -6.737 1.00 87.69 176 GLU A C 1
ATOM 1419 O O . GLU A 1 176 ? 11.900 1.831 -6.668 1.00 87.69 176 GLU A O 1
ATOM 1424 N N . GLY A 1 177 ? 9.855 0.957 -6.309 1.00 90.81 177 GLY A N 1
ATOM 1425 C CA . GLY A 1 177 ? 10.286 -0.226 -5.587 1.00 90.81 177 GLY A CA 1
ATOM 1426 C C . GLY A 1 177 ? 9.103 -1.047 -5.088 1.00 90.81 177 GLY A C 1
ATOM 1427 O O . GLY A 1 177 ? 7.972 -0.888 -5.554 1.00 90.81 177 GLY A O 1
ATOM 1428 N N . LEU A 1 178 ? 9.381 -1.914 -4.118 1.00 92.19 178 LEU A N 1
ATOM 1429 C CA . LEU A 1 178 ? 8.402 -2.779 -3.470 1.00 92.19 178 LEU A CA 1
ATOM 1430 C C . LEU A 1 178 ? 8.387 -2.569 -1.959 1.00 92.19 178 LEU A C 1
ATOM 1432 O O . LEU A 1 178 ? 9.433 -2.412 -1.334 1.00 92.19 178 LEU A O 1
ATOM 1436 N N . VAL A 1 179 ? 7.203 -2.652 -1.366 1.00 91.81 179 VAL A N 1
ATOM 1437 C CA . VAL A 1 179 ? 7.009 -2.783 0.080 1.00 91.81 179 VAL A CA 1
ATOM 1438 C C . VAL A 1 179 ? 6.652 -4.233 0.370 1.00 91.81 179 VAL A C 1
ATOM 1440 O O . VAL A 1 179 ? 5.702 -4.762 -0.204 1.00 91.81 179 VAL A O 1
ATOM 1443 N N . PHE A 1 180 ? 7.391 -4.877 1.264 1.00 91.25 180 PHE A N 1
ATO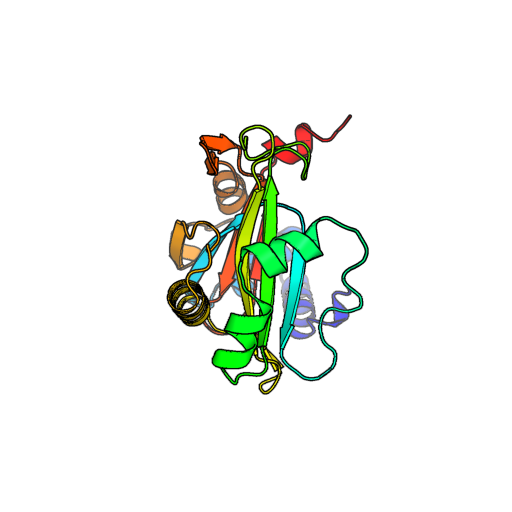M 1444 C CA . PHE A 1 180 ? 7.101 -6.218 1.749 1.00 91.25 180 PHE A CA 1
ATOM 1445 C C . PHE A 1 180 ? 6.508 -6.125 3.149 1.00 91.25 180 PHE A C 1
ATOM 1447 O O . PHE A 1 180 ? 7.134 -5.586 4.057 1.00 91.25 180 PHE A O 1
ATOM 1454 N N . GLU A 1 181 ? 5.307 -6.660 3.330 1.00 89.94 181 GLU A N 1
ATOM 1455 C CA . GLU A 1 181 ? 4.576 -6.629 4.593 1.00 89.94 181 GLU A CA 1
ATOM 1456 C C . GLU A 1 181 ? 4.235 -8.042 5.061 1.00 89.94 181 GLU A C 1
ATOM 1458 O O . GLU A 1 181 ? 3.664 -8.843 4.323 1.00 89.94 181 GLU A O 1
ATOM 1463 N N . SER A 1 182 ? 4.573 -8.350 6.307 1.00 89.31 182 SER A N 1
ATOM 1464 C CA . SER A 1 182 ? 4.217 -9.596 6.971 1.00 89.31 182 SER A CA 1
ATOM 1465 C C . SER A 1 182 ? 2.709 -9.720 7.134 1.00 89.31 182 SER A C 1
ATOM 1467 O O . SER A 1 182 ? 2.013 -8.809 7.577 1.00 89.31 182 SER A O 1
ATOM 1469 N N . THR A 1 183 ? 2.202 -10.909 6.833 1.00 90.31 183 THR A N 1
ATOM 1470 C CA . THR A 1 183 ? 0.781 -11.241 6.998 1.00 90.31 183 THR A CA 1
ATOM 1471 C C . THR A 1 183 ? 0.387 -11.585 8.434 1.00 90.31 183 THR A C 1
ATOM 1473 O O . THR A 1 183 ? -0.786 -11.861 8.669 1.00 90.31 183 THR A O 1
ATOM 1476 N N . LYS A 1 184 ? 1.339 -11.607 9.379 1.00 84.38 184 LYS A N 1
ATOM 1477 C CA . LYS A 1 184 ? 1.122 -12.129 10.740 1.00 84.38 184 LYS A CA 1
ATOM 1478 C C . LYS A 1 184 ? 1.305 -11.117 11.863 1.00 84.38 184 LYS A C 1
ATOM 1480 O O . LYS A 1 184 ? 0.677 -11.263 12.904 1.00 84.38 184 LYS A O 1
ATOM 1485 N N . ASP A 1 185 ? 2.171 -10.129 11.679 1.00 78.44 185 ASP A N 1
ATOM 1486 C CA . ASP A 1 185 ? 2.637 -9.280 12.787 1.00 78.44 185 ASP A CA 1
ATOM 1487 C C . ASP A 1 185 ? 2.888 -7.818 12.387 1.00 78.44 185 ASP A C 1
ATOM 1489 O O . ASP A 1 185 ? 3.436 -7.043 13.166 1.00 78.44 185 ASP A O 1
ATOM 1493 N N . GLY A 1 186 ? 2.506 -7.424 11.169 1.00 73.75 186 GLY A N 1
ATOM 1494 C CA . GLY A 1 186 ? 2.607 -6.038 10.703 1.00 73.75 186 GLY A CA 1
ATOM 1495 C C . GLY A 1 186 ? 4.032 -5.532 10.446 1.00 73.75 186 GLY A C 1
ATOM 1496 O O . GLY A 1 186 ? 4.189 -4.371 10.047 1.00 73.75 186 GLY A O 1
ATOM 1497 N N . ARG A 1 187 ? 5.068 -6.372 10.623 1.00 81.44 187 ARG A N 1
ATOM 1498 C CA . ARG A 1 187 ? 6.443 -6.040 10.220 1.00 81.44 187 ARG A CA 1
ATOM 1499 C C . ARG A 1 187 ? 6.486 -5.782 8.720 1.00 81.44 187 ARG A C 1
ATOM 1501 O O . ARG A 1 187 ? 5.903 -6.531 7.938 1.00 81.44 187 ARG A O 1
ATOM 1508 N N . CYS A 1 188 ? 7.197 -4.742 8.307 1.00 85.38 188 CYS A N 1
ATOM 1509 C CA . CYS A 1 188 ? 7.380 -4.429 6.899 1.00 85.38 188 CYS A CA 1
ATOM 1510 C C . CYS A 1 188 ? 8.768 -3.860 6.627 1.00 85.38 188 CYS A C 1
ATOM 1512 O O . CYS A 1 188 ? 9.380 -3.245 7.501 1.00 85.38 188 CYS A O 1
ATOM 1514 N N . PHE A 1 189 ? 9.237 -4.039 5.400 1.00 86.62 189 PHE A N 1
ATOM 1515 C CA . PHE A 1 189 ? 10.439 -3.396 4.892 1.00 86.62 189 PHE A CA 1
ATOM 1516 C C . PHE A 1 189 ? 10.235 -2.993 3.435 1.00 86.62 189 PHE A C 1
ATOM 1518 O O . PHE A 1 189 ? 9.350 -3.498 2.745 1.00 86.62 189 PHE A O 1
ATOM 1525 N N . GLU A 1 190 ? 11.057 -2.066 2.970 1.00 87.75 190 GLU A N 1
ATOM 1526 C CA . GLU A 1 190 ? 10.973 -1.514 1.625 1.00 87.75 190 GLU A CA 1
ATOM 1527 C C . GLU A 1 190 ? 12.230 -1.892 0.852 1.00 87.75 190 GLU A C 1
ATOM 1529 O O . GLU A 1 190 ? 13.328 -1.926 1.408 1.00 87.75 190 GLU A O 1
ATOM 1534 N N . MET A 1 191 ? 12.062 -2.161 -0.436 1.00 90.31 191 MET A N 1
ATOM 1535 C CA . MET A 1 191 ? 13.149 -2.439 -1.355 1.00 90.31 191 MET A CA 1
ATOM 1536 C C . MET A 1 191 ? 13.049 -1.477 -2.531 1.00 90.31 191 MET A C 1
ATOM 1538 O O . MET A 1 191 ? 12.115 -1.561 -3.328 1.00 90.31 191 MET A O 1
ATOM 1542 N N . ILE A 1 192 ? 13.993 -0.542 -2.620 1.00 87.75 192 ILE A N 1
ATOM 1543 C CA . ILE A 1 192 ? 13.995 0.511 -3.640 1.00 87.75 192 ILE A CA 1
ATOM 1544 C C . ILE A 1 192 ? 14.805 0.065 -4.844 1.00 87.75 192 ILE A C 1
ATOM 1546 O O . ILE A 1 192 ? 15.905 -0.461 -4.704 1.00 87.75 192 ILE A O 1
ATOM 1550 N N . SER A 1 193 ? 14.264 0.272 -6.042 1.00 87.19 193 SER A N 1
ATOM 1551 C CA . SER A 1 193 ? 14.982 -0.065 -7.263 1.00 87.19 193 SER A CA 1
ATOM 1552 C C . SER A 1 193 ? 16.152 0.895 -7.485 1.00 87.19 193 SER A C 1
ATOM 1554 O O . SER A 1 193 ? 15.974 2.115 -7.537 1.00 87.19 193 SER A O 1
ATOM 1556 N N . ASN A 1 194 ? 17.344 0.343 -7.720 1.00 83.94 194 ASN A N 1
ATOM 1557 C CA . ASN A 1 194 ? 18.544 1.121 -8.051 1.00 83.94 194 ASN A CA 1
ATOM 1558 C C . ASN A 1 194 ? 18.358 2.025 -9.278 1.00 83.94 194 ASN A C 1
ATOM 1560 O O . ASN A 1 194 ? 18.925 3.115 -9.329 1.00 83.94 194 ASN A O 1
ATOM 1564 N N . ASN A 1 195 ? 17.525 1.612 -10.238 1.00 74.06 195 ASN A N 1
ATOM 1565 C CA . ASN A 1 195 ? 17.233 2.404 -11.434 1.00 74.06 195 ASN A CA 1
ATOM 1566 C C . ASN A 1 195 ? 16.603 3.764 -11.094 1.00 74.06 195 ASN A C 1
ATOM 1568 O O . ASN A 1 195 ? 16.775 4.713 -11.853 1.00 74.06 195 ASN A O 1
ATOM 1572 N N . ASN A 1 196 ? 15.909 3.877 -9.956 1.00 64.75 196 ASN A N 1
ATOM 1573 C CA . ASN A 1 196 ? 15.346 5.143 -9.484 1.00 64.75 196 ASN A CA 1
ATOM 1574 C C . ASN A 1 196 ? 16.351 5.969 -8.677 1.00 64.75 196 ASN A C 1
ATOM 1576 O O . ASN A 1 196 ? 16.353 7.193 -8.780 1.00 64.75 196 ASN A O 1
ATOM 1580 N N . LEU A 1 197 ? 17.243 5.323 -7.920 1.00 63.75 197 LEU A N 1
ATOM 1581 C CA . LEU A 1 197 ? 18.279 6.018 -7.146 1.00 63.75 197 LEU A CA 1
ATOM 1582 C C . LEU A 1 197 ? 19.308 6.718 -8.043 1.00 63.75 197 LEU A C 1
ATOM 1584 O O . LEU A 1 197 ? 19.828 7.769 -7.679 1.00 63.75 197 LEU A O 1
ATOM 1588 N N . LEU A 1 198 ? 19.578 6.163 -9.226 1.00 60.06 198 LEU A N 1
ATOM 1589 C CA . LEU A 1 198 ? 20.492 6.760 -10.203 1.00 60.06 198 LEU A CA 1
ATOM 1590 C C . LEU A 1 198 ? 19.852 7.886 -11.029 1.00 60.06 198 LEU A C 1
ATOM 1592 O O . LEU A 1 198 ? 20.581 8.683 -11.609 1.00 60.06 198 LEU A O 1
ATOM 1596 N N . ARG A 1 199 ? 18.514 7.975 -11.065 1.00 55.22 199 ARG A N 1
ATOM 1597 C CA . ARG A 1 199 ? 17.775 9.039 -11.771 1.00 55.22 199 ARG A CA 1
ATOM 1598 C C . ARG A 1 199 ? 17.626 10.327 -10.961 1.00 55.22 199 ARG A C 1
ATOM 1600 O O . ARG A 1 199 ? 17.495 11.381 -11.557 1.00 55.22 199 ARG A O 1
ATOM 1607 N N . ASN A 1 200 ? 17.663 10.253 -9.630 1.00 50.94 200 ASN A N 1
ATOM 1608 C CA . ASN A 1 200 ? 17.483 11.410 -8.740 1.00 50.94 200 ASN A CA 1
ATOM 1609 C C . ASN A 1 200 ? 18.821 12.050 -8.297 1.00 50.94 200 ASN A C 1
ATOM 1611 O O . ASN A 1 200 ? 18.892 12.608 -7.205 1.00 50.94 200 ASN A O 1
ATOM 1615 N N . ARG A 1 201 ? 19.903 11.902 -9.078 1.00 42.97 201 ARG A N 1
ATOM 1616 C CA . ARG A 1 201 ? 21.229 12.493 -8.785 1.00 42.97 201 ARG A CA 1
ATOM 1617 C C . ARG A 1 201 ? 21.439 13.889 -9.399 1.00 42.97 201 ARG A C 1
ATOM 1619 O O . ARG A 1 201 ? 22.581 14.335 -9.471 1.00 42.97 201 ARG A O 1
ATOM 1626 N N . GLU A 1 202 ? 20.369 14.567 -9.800 1.00 34.69 202 GLU A N 1
ATOM 1627 C CA . GLU A 1 202 ? 20.389 15.931 -10.351 1.00 34.69 202 GLU A CA 1
ATOM 1628 C C . GLU A 1 202 ? 19.575 16.891 -9.482 1.00 34.69 202 GLU A C 1
ATOM 1630 O O . GLU A 1 202 ? 18.453 16.506 -9.074 1.00 34.69 202 GLU A O 1
#

pLDDT: mean 76.16, std 18.01, range [31.14, 96.62]